Protein AF-A0A2D4KD17-F1 (afdb_monomer_lite)

Sequence (244 aa):
DKIKEKIAAIKETSQKCKQQQDALEKKEEQIEDIKLALRMKQEAEMDRQKRIQNTRKMIEDWTSELANTENAENIQPLMNSLNANLRQLEEEKANIDGELNDLRKERENLLKERKDTEDRITQFENLMNIKEEKLKGRFQDTYNALMWLRKNRHRFKKSVCDPLLLSINMKDNKHAKYVENHISANDMKAFVFEMKEDMELFLKEMRDNCKLRVNAVCAPSESFAEKRPPKPIEELYRYGFCSY

Secondary structure (DSSP, 8-state):
-HHHHHHHHHHHHHHHHHHHHHHHHHHHHHHHHHHHHHHHHHHHHHHHHHHHHHHHHHHHHHHHHHHHHGGGGGHHHHHHHHHHHHHHHHHHHHHHHHHHHHHHHHHHHHHHHHHHHHHHHHHHHHHHHHHHHHHHHH-HHHHHHHHHHHHHGGGSSS-EEPPHHHH---SSGGGHHHHHHHS-HHHHT-EEES-HHHHHHHHIIIIIIS-----EEEPPSS-STT---SS-GGGTGGGT----

Organism: NCBI:txid1970185

pLDDT: mean 89.71, std 8.63, range [55.28, 97.94]

Foldseek 3Di:
DVVVVVVVVVVVVVVVVVVVVVVVVVVVVVVVVVVVVVVVVVVVVVVVVVVVVVVVVVVVVVVVVVVVCVVVVPVVVVVVVVVVVVVVVVVVVVVVVVVVVVVVVVVVVVVVVVVVVVVVVVVLVVVLVVLLVVCCVPFVLLSVLQVVCVVCVVVAPDDKARAQSNVDDDPDPVCVVVVPVVDDPQNNSEIEAQDPVRQVVSCCCSCVVVVGDHHYDYDDPDDPPPVDDPDDCVVCVVVVDDDD

Structure (mmCIF, N/CA/C/O backbone):
data_AF-A0A2D4KD17-F1
#
_entry.id   AF-A0A2D4KD17-F1
#
loop_
_atom_site.group_PDB
_atom_site.id
_atom_site.type_symbol
_atom_site.label_atom_id
_atom_site.label_alt_id
_atom_site.label_comp_id
_atom_site.label_asym_id
_atom_site.label_entity_id
_atom_site.label_seq_id
_atom_site.pdbx_PDB_ins_code
_atom_site.Cartn_x
_atom_site.Cartn_y
_atom_site.Cartn_z
_atom_site.occupancy
_atom_site.B_iso_or_equiv
_atom_site.auth_seq_id
_atom_site.auth_comp_id
_atom_site.auth_asym_id
_atom_site.auth_atom_id
_atom_site.pdbx_PDB_model_num
ATOM 1 N N . ASP A 1 1 ? -93.171 -25.439 135.515 1.00 58.25 1 ASP A N 1
ATOM 2 C CA . ASP A 1 1 ? -93.101 -24.712 134.225 1.00 58.25 1 ASP A CA 1
ATOM 3 C C . ASP A 1 1 ? -91.916 -23.754 134.039 1.00 58.25 1 ASP A C 1
ATOM 5 O O . ASP A 1 1 ? -91.311 -23.804 132.977 1.00 58.25 1 ASP A O 1
ATOM 9 N N . LYS A 1 2 ? -91.449 -23.004 135.053 1.00 59.44 2 LYS A N 1
ATOM 10 C CA . LYS A 1 2 ? -90.305 -22.056 134.928 1.00 59.44 2 LYS A CA 1
ATOM 11 C C . LYS A 1 2 ? -88.951 -22.629 134.448 1.00 59.44 2 LYS A C 1
ATOM 13 O O . LYS A 1 2 ? -88.141 -21.898 133.886 1.00 59.44 2 LYS A O 1
ATOM 18 N N . ILE A 1 3 ? -88.667 -23.915 134.679 1.00 64.06 3 ILE A N 1
ATOM 19 C CA . ILE A 1 3 ? -87.400 -24.550 134.251 1.00 64.06 3 ILE A CA 1
ATOM 20 C C . ILE A 1 3 ? -87.395 -24.827 132.739 1.00 64.06 3 ILE A C 1
ATOM 22 O O . ILE A 1 3 ? -86.369 -24.642 132.091 1.00 64.06 3 ILE A O 1
ATOM 26 N N . LYS A 1 4 ? -88.542 -25.199 132.151 1.00 64.56 4 LYS A N 1
ATOM 27 C CA . LYS A 1 4 ? -88.654 -25.448 130.704 1.00 64.56 4 LYS A CA 1
ATOM 28 C C . LYS A 1 4 ? -88.488 -24.158 129.890 1.00 64.56 4 LYS A C 1
ATOM 30 O O . LYS A 1 4 ? -87.809 -24.184 128.870 1.00 64.56 4 LYS A O 1
ATOM 35 N N . GLU A 1 5 ? -89.017 -23.035 130.379 1.00 69.19 5 GLU A N 1
ATOM 36 C CA . GLU A 1 5 ? -88.828 -21.703 129.777 1.00 69.19 5 GLU A CA 1
ATOM 37 C C . GLU A 1 5 ? -87.362 -21.256 129.766 1.00 69.19 5 GLU A C 1
ATOM 39 O O . GLU A 1 5 ? -86.863 -20.808 128.737 1.00 69.19 5 GLU A O 1
ATOM 44 N N . LYS A 1 6 ? -86.633 -21.426 130.879 1.00 68.94 6 LYS A N 1
ATOM 45 C CA . LYS A 1 6 ? -85.205 -21.072 130.933 1.00 68.94 6 LYS A CA 1
ATOM 46 C C . LYS A 1 6 ? -84.353 -21.936 130.000 1.00 68.94 6 LYS A C 1
ATOM 48 O O . LYS A 1 6 ? -83.438 -21.416 129.370 1.00 68.94 6 LYS A O 1
ATOM 53 N N . ILE A 1 7 ? -84.664 -23.228 129.872 1.00 72.25 7 ILE A N 1
ATOM 54 C CA . ILE A 1 7 ? -83.982 -24.126 128.925 1.00 72.25 7 ILE A CA 1
ATOM 55 C C . ILE A 1 7 ? -84.285 -23.723 127.473 1.00 72.25 7 ILE A C 1
ATOM 57 O O . ILE A 1 7 ? -83.377 -23.720 126.644 1.00 72.25 7 ILE A O 1
ATOM 61 N N . ALA A 1 8 ? -85.527 -23.334 127.165 1.00 72.56 8 ALA A N 1
ATOM 62 C CA . ALA A 1 8 ? -85.899 -22.831 125.843 1.00 72.56 8 ALA A CA 1
ATOM 63 C C . ALA A 1 8 ? -85.175 -21.515 125.500 1.00 72.56 8 ALA A C 1
ATOM 65 O O . ALA A 1 8 ? -84.615 -21.404 124.413 1.00 72.56 8 ALA A O 1
ATOM 66 N N . ALA A 1 9 ? -85.088 -20.573 126.446 1.00 75.06 9 ALA A N 1
ATOM 67 C CA . ALA A 1 9 ? -84.374 -19.308 126.268 1.00 75.06 9 ALA A CA 1
ATOM 68 C C . ALA A 1 9 ? -82.859 -19.501 126.069 1.00 75.06 9 ALA A C 1
ATOM 70 O O . ALA A 1 9 ? -82.272 -18.855 125.207 1.00 75.06 9 ALA A O 1
ATOM 71 N N . ILE A 1 10 ? -82.225 -20.419 126.813 1.00 76.50 10 ILE A N 1
ATOM 72 C CA . ILE A 1 10 ? -80.802 -20.773 126.633 1.00 76.50 10 ILE A CA 1
ATOM 73 C C . ILE A 1 10 ? -80.566 -21.428 125.265 1.00 76.50 10 ILE A C 1
ATOM 75 O O . ILE A 1 10 ? -79.558 -21.168 124.609 1.00 76.50 10 ILE A O 1
ATOM 79 N N . LYS A 1 11 ? -81.495 -22.273 124.810 1.00 80.12 11 LYS A N 1
ATOM 80 C CA . LYS A 1 11 ? -81.404 -22.909 123.493 1.00 80.12 11 LYS A CA 1
ATOM 81 C C . LYS A 1 11 ? -81.560 -21.885 122.364 1.00 80.12 11 LYS A C 1
ATOM 83 O O . LYS A 1 11 ? -80.816 -21.946 121.392 1.00 80.12 11 LYS A O 1
ATOM 88 N N . GLU A 1 12 ? -82.469 -20.924 122.515 1.00 81.00 12 GLU A N 1
ATOM 89 C CA . GLU A 1 12 ? -82.674 -19.838 121.552 1.00 81.00 12 GLU A CA 1
ATOM 90 C C . GLU A 1 12 ? -81.470 -18.884 121.491 1.00 81.00 12 GLU A C 1
ATOM 92 O O . GLU A 1 12 ? -81.018 -18.532 120.400 1.00 81.00 12 GLU A O 1
ATOM 97 N N . THR A 1 13 ? -80.895 -18.496 122.635 1.00 75.88 13 THR A N 1
ATOM 98 C CA . THR A 1 13 ? -79.685 -17.656 122.664 1.00 75.88 13 THR A CA 1
ATOM 99 C C . THR A 1 13 ? -78.461 -18.393 122.132 1.00 75.88 13 THR A C 1
ATOM 101 O O . THR A 1 13 ? -77.695 -17.806 121.374 1.00 75.88 13 THR A O 1
ATOM 104 N N . SER A 1 14 ? -78.302 -19.685 122.435 1.00 81.50 14 SER A N 1
ATOM 105 C CA . SER A 1 14 ? -77.257 -20.532 121.845 1.00 81.50 14 SER A CA 1
ATOM 106 C C . SER A 1 14 ? -77.406 -20.646 120.324 1.00 81.50 14 SER A C 1
ATOM 108 O O . SER A 1 14 ? -76.417 -20.531 119.601 1.00 81.50 14 SER A O 1
ATOM 110 N N . GLN A 1 15 ? -78.636 -20.790 119.820 1.00 84.75 15 GLN A N 1
ATOM 111 C CA . GLN A 1 15 ? -78.908 -20.844 118.386 1.00 84.75 15 GLN A CA 1
ATOM 112 C C . GLN A 1 15 ? -78.629 -19.503 117.689 1.00 84.75 15 GLN A C 1
ATOM 114 O O . GLN A 1 15 ? -78.024 -19.505 116.620 1.00 84.75 15 GLN A O 1
ATOM 119 N N . LYS A 1 16 ? -78.986 -18.364 118.301 1.00 84.38 16 LYS A N 1
ATOM 120 C CA . LYS A 1 16 ? -78.626 -17.025 117.793 1.00 84.38 16 LYS A CA 1
ATOM 121 C C . LYS A 1 16 ? -77.116 -16.788 117.805 1.00 84.38 16 LYS A C 1
ATOM 123 O O . LYS A 1 16 ? -76.588 -16.251 116.840 1.00 84.38 16 LYS A O 1
ATOM 128 N N . CYS A 1 17 ? -76.423 -17.221 118.858 1.00 83.50 17 CYS A N 1
ATOM 129 C CA . CYS A 1 17 ? -74.967 -17.109 118.960 1.00 83.50 17 CYS A CA 1
ATOM 130 C C . CYS A 1 17 ? -74.276 -17.932 117.861 1.00 83.50 17 CYS A C 1
ATOM 132 O O . CYS A 1 17 ? -73.395 -17.427 117.175 1.00 83.50 17 CYS A O 1
ATOM 134 N N . LYS A 1 18 ? -74.759 -19.157 117.605 1.00 85.44 18 LYS A N 1
ATOM 135 C CA . LYS A 1 18 ? -74.267 -19.997 116.507 1.00 85.44 18 LYS A CA 1
ATOM 136 C C . LYS A 1 18 ? -74.525 -19.375 115.132 1.00 85.44 18 LYS A C 1
ATOM 138 O O . LYS A 1 18 ? -73.614 -19.303 114.325 1.00 85.44 18 LYS A O 1
ATOM 143 N N . GLN A 1 19 ? -75.721 -18.831 114.895 1.00 86.88 19 GLN A N 1
ATOM 144 C CA . GLN A 1 19 ? -76.027 -18.107 113.653 1.00 86.88 19 GLN A CA 1
ATOM 145 C C . GLN A 1 19 ? -75.141 -16.869 113.449 1.00 86.88 19 GLN A C 1
ATOM 147 O O . GLN A 1 19 ? -74.750 -16.576 112.323 1.00 86.88 19 GLN A O 1
ATOM 152 N N . GLN A 1 20 ? -74.832 -16.132 114.520 1.00 85.88 20 GLN A N 1
ATOM 153 C CA . GLN A 1 20 ? -73.919 -14.989 114.462 1.00 85.88 20 GLN A CA 1
ATOM 154 C C . GLN A 1 20 ? -72.472 -15.422 114.212 1.00 85.88 20 GLN A C 1
ATOM 156 O O . GLN A 1 20 ? -71.774 -14.741 113.469 1.00 85.88 20 GLN A O 1
ATOM 161 N N . GLN A 1 21 ? -72.045 -16.552 114.778 1.00 86.38 21 GLN A N 1
ATOM 162 C CA . GLN A 1 21 ? -70.723 -17.124 114.538 1.00 86.38 21 GLN A CA 1
ATOM 163 C C . GLN A 1 21 ? -70.573 -17.621 113.094 1.00 86.38 21 GLN A C 1
ATOM 165 O O . GLN A 1 21 ? -69.636 -17.210 112.419 1.00 86.38 21 GLN A O 1
ATOM 170 N N . ASP A 1 22 ? -71.549 -18.369 112.572 1.00 88.88 22 ASP A N 1
ATOM 171 C CA . ASP A 1 22 ? -71.570 -18.806 111.169 1.00 88.88 22 ASP A CA 1
ATOM 172 C C . ASP A 1 22 ? -71.586 -17.593 110.206 1.00 88.88 22 ASP A C 1
ATOM 174 O O . ASP A 1 22 ? -70.966 -17.599 109.140 1.00 88.88 22 ASP A O 1
ATOM 178 N N . ALA A 1 23 ? -72.287 -16.511 110.573 1.00 89.31 23 ALA A N 1
ATOM 179 C CA . ALA A 1 23 ? -72.298 -15.269 109.800 1.00 89.31 23 ALA A CA 1
ATOM 180 C C . ALA A 1 23 ? -70.956 -14.518 109.857 1.00 89.31 23 ALA A C 1
ATOM 182 O O . ALA A 1 23 ? -70.585 -13.887 108.865 1.00 89.31 23 ALA A O 1
ATOM 183 N N . LEU A 1 24 ? -70.246 -14.574 110.988 1.00 89.44 24 LEU A N 1
ATOM 184 C CA . LEU A 1 24 ? -68.915 -13.993 111.154 1.00 89.44 24 LEU A CA 1
ATOM 185 C C . LEU A 1 24 ? -67.884 -14.761 110.322 1.00 89.44 24 LEU A C 1
ATOM 187 O O . LEU A 1 24 ? -67.172 -14.137 109.544 1.00 89.44 24 LEU A O 1
ATOM 191 N N . GLU A 1 25 ? -67.883 -16.094 110.395 1.00 90.12 25 GLU A N 1
ATOM 192 C CA . GLU A 1 25 ? -67.000 -16.960 109.600 1.00 90.12 25 GLU A CA 1
ATOM 193 C C . GLU A 1 25 ? -67.203 -16.719 108.098 1.00 90.12 25 GLU A C 1
ATOM 195 O O . GLU A 1 25 ? -66.248 -16.509 107.353 1.00 90.12 25 GLU A O 1
ATOM 200 N N . LYS A 1 26 ? -68.460 -16.601 107.650 1.00 91.94 26 LYS A N 1
ATOM 201 C CA . LYS A 1 26 ? -68.770 -16.245 106.258 1.00 91.94 26 LYS A CA 1
ATOM 202 C C . LYS A 1 26 ? -68.272 -14.848 105.870 1.00 91.94 26 LYS A C 1
ATOM 204 O O . LYS A 1 26 ? -67.935 -14.607 104.712 1.00 91.94 26 LYS A O 1
ATOM 209 N N . LYS A 1 27 ? -68.270 -13.890 106.802 1.00 91.88 27 LYS A N 1
ATOM 210 C CA . LYS A 1 27 ? -67.729 -12.543 106.563 1.00 91.88 27 LYS A CA 1
ATOM 211 C C . LYS A 1 27 ? -66.204 -12.546 106.527 1.00 91.88 27 LYS A C 1
ATOM 213 O O . LYS A 1 27 ? -65.644 -11.817 105.716 1.00 91.88 27 LYS A O 1
ATOM 218 N N . GLU A 1 28 ? -65.552 -13.362 107.346 1.00 91.31 28 GLU A N 1
ATOM 219 C CA . GLU A 1 28 ? -64.101 -13.565 107.319 1.00 91.31 28 GLU A CA 1
ATOM 220 C C . GLU A 1 28 ? -63.653 -14.218 106.007 1.00 91.31 28 GLU A C 1
ATOM 222 O O . GLU A 1 28 ? -62.733 -13.709 105.370 1.00 91.31 28 GLU A O 1
ATOM 227 N N . GLU A 1 29 ? -64.368 -15.242 105.532 1.00 92.75 29 GLU A N 1
ATOM 228 C CA . GLU A 1 29 ? -64.135 -15.859 104.218 1.00 92.75 29 GLU A CA 1
ATOM 229 C C . GLU A 1 29 ? -64.283 -14.829 103.082 1.00 92.75 29 GLU A C 1
ATOM 231 O O . GLU A 1 29 ? -63.385 -14.671 102.257 1.00 92.75 29 GLU A O 1
ATOM 236 N N . GLN A 1 30 ? -65.350 -14.015 103.108 1.00 93.69 30 GLN A N 1
ATOM 237 C CA . GLN A 1 30 ? -65.536 -12.913 102.151 1.00 93.69 30 GLN A CA 1
ATOM 238 C C . GLN A 1 30 ? -64.401 -11.879 102.199 1.00 93.69 30 GLN A C 1
ATOM 240 O O . GLN A 1 30 ? -64.022 -11.329 101.165 1.00 93.69 30 GLN A O 1
ATOM 245 N N . ILE A 1 31 ? -63.872 -11.571 103.385 1.00 93.50 31 ILE A N 1
ATOM 246 C CA . ILE A 1 31 ? -62.759 -10.628 103.542 1.00 93.50 31 ILE A CA 1
ATOM 247 C C . ILE A 1 31 ? -61.478 -11.208 102.941 1.00 93.50 31 ILE A C 1
ATOM 249 O O . ILE A 1 31 ? -60.752 -10.478 102.263 1.00 93.50 31 ILE A O 1
ATOM 253 N N . GLU A 1 32 ? -61.196 -12.491 103.158 1.00 93.62 32 GLU A N 1
ATOM 254 C CA . GLU A 1 32 ? -60.024 -13.147 102.576 1.00 93.62 32 GLU A CA 1
ATOM 255 C C . GLU A 1 32 ? -60.117 -13.245 101.047 1.00 93.62 32 GLU A C 1
ATOM 257 O O . GLU A 1 32 ? -59.148 -12.905 100.359 1.00 93.62 32 GLU A O 1
ATOM 262 N N . ASP A 1 33 ? -61.296 -13.552 100.501 1.00 94.19 33 ASP A N 1
ATOM 263 C CA . ASP A 1 33 ? -61.549 -13.521 99.056 1.00 94.19 33 ASP A CA 1
ATOM 264 C C . ASP A 1 33 ? -61.321 -12.122 98.464 1.00 94.19 33 ASP A C 1
ATOM 266 O O . ASP A 1 33 ? -60.658 -11.965 97.433 1.00 94.19 33 ASP A O 1
ATOM 270 N N . ILE A 1 34 ? -61.813 -11.073 99.135 1.00 94.44 34 ILE A N 1
ATOM 271 C CA . ILE A 1 34 ? -61.615 -9.681 98.705 1.00 94.44 34 ILE A CA 1
ATOM 272 C C . ILE A 1 34 ? -60.133 -9.293 98.769 1.00 94.44 34 ILE A C 1
ATOM 274 O O . ILE A 1 34 ? -59.630 -8.647 97.846 1.00 94.44 34 ILE A O 1
ATOM 278 N N . LYS A 1 35 ? -59.403 -9.690 99.819 1.00 93.94 35 LYS A N 1
ATOM 279 C CA . LYS A 1 35 ? -57.954 -9.441 99.931 1.00 93.94 35 LYS A CA 1
ATOM 280 C C . LYS A 1 35 ? -57.172 -10.155 98.831 1.00 93.94 35 LYS A C 1
ATOM 282 O O . LYS A 1 35 ? -56.207 -9.593 98.306 1.00 93.94 35 LYS A O 1
ATOM 287 N N . LEU A 1 36 ? -57.556 -11.383 98.483 1.00 95.00 36 LEU A N 1
ATOM 288 C CA . LEU A 1 36 ? -56.946 -12.123 97.383 1.00 95.00 36 LEU A CA 1
ATOM 289 C C . LEU A 1 36 ? -57.224 -11.434 96.040 1.00 95.00 36 LEU A C 1
ATOM 291 O O . LEU A 1 36 ? -56.287 -11.159 95.291 1.00 95.00 36 LEU A O 1
ATOM 295 N N . ALA A 1 37 ? -58.479 -11.061 95.777 1.00 94.75 37 ALA A N 1
ATOM 296 C CA . ALA A 1 37 ? -58.867 -10.343 94.565 1.00 94.75 37 ALA A CA 1
ATOM 297 C C . ALA A 1 37 ? -58.152 -8.985 94.434 1.00 94.75 37 ALA A C 1
ATOM 299 O O . ALA A 1 37 ? -57.712 -8.619 93.341 1.00 94.75 37 ALA A O 1
ATOM 300 N N . LEU A 1 38 ? -57.983 -8.254 95.542 1.00 94.69 38 LEU A N 1
ATOM 301 C CA . LEU A 1 38 ? -57.242 -6.993 95.572 1.00 94.69 38 LEU A CA 1
ATOM 302 C C . LEU A 1 38 ? -55.768 -7.200 95.203 1.00 94.69 38 LEU A C 1
ATOM 304 O O . LEU A 1 38 ? -55.255 -6.464 94.361 1.00 94.69 38 LEU A O 1
ATOM 308 N N . ARG A 1 39 ? -55.108 -8.220 95.772 1.00 95.31 39 ARG A N 1
ATOM 309 C CA . ARG A 1 39 ? -53.719 -8.566 95.422 1.00 95.31 39 ARG A CA 1
ATOM 310 C C . ARG A 1 39 ? -53.575 -8.890 93.937 1.00 95.31 39 ARG A C 1
ATOM 312 O O . ARG A 1 39 ? -52.710 -8.321 93.278 1.00 95.31 39 ARG A O 1
ATOM 319 N N . MET A 1 40 ? -54.469 -9.713 93.388 1.00 95.00 40 MET A N 1
ATOM 320 C CA . MET A 1 40 ? -54.458 -10.046 91.958 1.00 95.00 40 MET A CA 1
ATOM 321 C C . MET A 1 40 ? -54.643 -8.807 91.068 1.00 95.00 40 MET A C 1
ATOM 323 O O . MET A 1 40 ? -53.993 -8.679 90.032 1.00 95.00 40 MET A O 1
ATOM 327 N N . LYS A 1 41 ? -55.513 -7.864 91.460 1.00 94.75 41 LYS A N 1
ATOM 328 C CA . LYS A 1 41 ? -55.705 -6.604 90.722 1.00 94.75 41 LYS A CA 1
ATOM 329 C C . LYS A 1 41 ? -54.486 -5.684 90.799 1.00 94.75 41 LYS A C 1
ATOM 331 O O . LYS A 1 41 ? -54.162 -5.053 89.797 1.00 94.75 41 LYS A O 1
ATOM 336 N N . GLN A 1 42 ? -53.810 -5.620 91.945 1.00 94.56 42 GLN A N 1
ATOM 337 C CA . GLN A 1 42 ? -52.574 -4.846 92.103 1.00 94.56 42 GLN A CA 1
ATOM 338 C C . GLN A 1 42 ? -51.443 -5.405 91.236 1.00 94.56 42 GLN A C 1
ATOM 340 O O . GLN A 1 42 ? -50.757 -4.640 90.562 1.00 94.56 42 GLN A O 1
ATOM 345 N N . GLU A 1 43 ? -51.282 -6.728 91.194 1.00 94.38 43 GLU A N 1
ATOM 346 C CA . GLU A 1 43 ? -50.283 -7.384 90.346 1.00 94.38 43 GLU A CA 1
ATOM 347 C C . GLU A 1 43 ? -50.566 -7.159 88.852 1.00 94.38 43 GLU A C 1
ATOM 349 O O . GLU A 1 43 ? -49.679 -6.740 88.108 1.00 94.38 43 GLU A O 1
ATOM 354 N N . ALA A 1 44 ? -51.829 -7.294 88.432 1.00 94.62 44 ALA A N 1
ATOM 355 C CA . ALA A 1 44 ? -52.243 -6.989 87.064 1.00 94.62 44 ALA A CA 1
ATOM 356 C C . ALA A 1 44 ? -51.989 -5.518 86.672 1.00 94.62 44 ALA A C 1
ATOM 358 O O . ALA A 1 44 ? -51.606 -5.240 85.533 1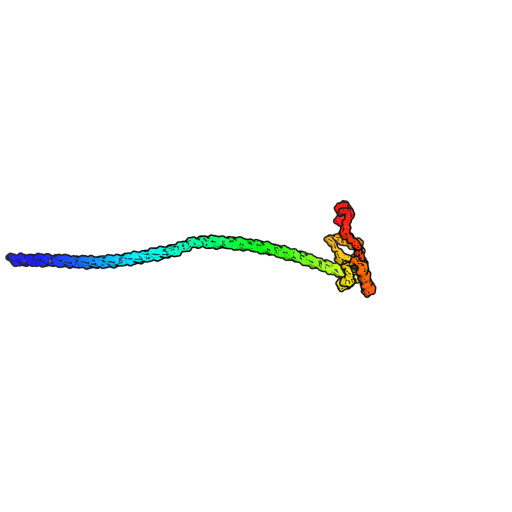.00 94.62 44 ALA A O 1
ATOM 359 N N . GLU A 1 45 ? -52.183 -4.569 87.594 1.00 94.88 45 GLU A N 1
ATOM 360 C CA . GLU A 1 45 ? -51.896 -3.152 87.346 1.00 94.88 45 GLU A CA 1
ATOM 361 C C . GLU A 1 45 ? -50.390 -2.881 87.241 1.00 94.88 45 GLU A C 1
ATOM 363 O O . GLU A 1 45 ? -49.972 -2.138 86.351 1.00 94.88 45 GLU A O 1
ATOM 368 N N . MET A 1 46 ? -49.557 -3.523 88.069 1.00 95.06 46 MET A N 1
ATOM 369 C CA . MET A 1 46 ? -48.097 -3.433 87.937 1.00 95.06 46 MET A CA 1
ATOM 370 C C . MET A 1 46 ? -47.618 -3.950 86.576 1.00 95.06 46 MET A C 1
ATOM 372 O O . MET A 1 46 ? -46.803 -3.301 85.915 1.00 95.06 46 MET A O 1
ATOM 376 N N . ASP A 1 47 ? -48.148 -5.081 86.113 1.00 95.62 47 ASP A N 1
ATOM 377 C CA . ASP A 1 47 ? -47.806 -5.623 84.796 1.00 95.62 47 ASP A CA 1
ATOM 378 C C . ASP A 1 47 ? -48.286 -4.721 83.656 1.00 95.62 47 ASP A C 1
ATOM 380 O O . ASP A 1 47 ? -47.569 -4.520 82.669 1.00 95.62 47 ASP A O 1
ATOM 384 N N . ARG A 1 48 ? -49.466 -4.105 83.796 1.00 95.69 48 ARG A N 1
ATOM 385 C CA . ARG A 1 48 ? -49.960 -3.104 82.843 1.00 95.69 48 ARG A CA 1
ATOM 386 C C . ARG A 1 48 ? -49.030 -1.889 82.777 1.00 95.69 48 ARG A C 1
ATOM 388 O O . ARG A 1 48 ? -48.721 -1.427 81.679 1.00 95.69 48 ARG A O 1
ATOM 395 N N . GLN A 1 49 ? -48.549 -1.398 83.919 1.00 95.19 49 GLN A N 1
ATOM 396 C CA . GLN A 1 49 ? -47.605 -0.278 83.979 1.00 95.19 49 GLN A CA 1
ATOM 397 C C . GLN A 1 49 ? -46.264 -0.616 83.318 1.00 95.19 49 GLN A C 1
ATOM 399 O O . GLN A 1 49 ? -45.769 0.189 82.528 1.00 95.19 49 GLN A O 1
ATOM 404 N N . LYS A 1 50 ? -45.722 -1.822 83.543 1.00 95.50 50 LYS A N 1
ATOM 405 C CA . LYS A 1 50 ? -44.510 -2.296 82.847 1.00 95.50 50 LYS A CA 1
ATOM 406 C C . LYS A 1 50 ? -44.702 -2.336 81.331 1.00 95.50 50 LYS A C 1
ATOM 408 O O . LYS A 1 50 ? -43.838 -1.872 80.592 1.00 95.50 50 LYS A O 1
ATOM 413 N N . ARG A 1 51 ? -45.849 -2.836 80.852 1.00 95.56 51 ARG A N 1
ATOM 414 C CA . ARG A 1 51 ? -46.170 -2.840 79.412 1.00 95.56 51 ARG A CA 1
ATOM 415 C C . ARG A 1 51 ? -46.197 -1.426 78.842 1.00 95.56 51 ARG A C 1
ATOM 417 O O . ARG A 1 51 ? -45.572 -1.191 77.818 1.00 95.56 51 ARG A O 1
ATOM 424 N N . ILE A 1 52 ? -46.848 -0.482 79.525 1.00 95.38 52 ILE A N 1
ATOM 425 C CA . ILE A 1 52 ? -46.893 0.922 79.090 1.00 95.38 52 ILE A CA 1
ATOM 426 C C . ILE A 1 52 ? -45.489 1.528 79.018 1.00 95.38 52 ILE A C 1
ATOM 428 O O . ILE A 1 52 ? -45.177 2.207 78.043 1.00 95.38 52 ILE A O 1
ATOM 432 N N . GLN A 1 53 ? -44.641 1.293 80.022 1.00 96.31 53 GLN A N 1
ATOM 433 C CA . GLN A 1 53 ? -43.262 1.790 80.021 1.00 96.31 53 GLN A CA 1
ATOM 434 C C . GLN A 1 53 ? -42.456 1.213 78.853 1.00 96.31 53 GLN A C 1
ATOM 436 O O . GLN A 1 53 ? -41.811 1.970 78.132 1.00 96.31 53 GLN A O 1
ATOM 441 N N . ASN A 1 54 ? -42.560 -0.095 78.609 1.00 95.94 54 ASN A N 1
ATOM 442 C CA . ASN A 1 54 ? -41.892 -0.741 77.479 1.00 95.94 54 ASN A CA 1
ATOM 443 C C . ASN A 1 54 ? -42.386 -0.190 76.137 1.00 95.94 54 ASN A C 1
ATOM 445 O O . ASN A 1 54 ? -41.576 0.130 75.275 1.00 95.94 54 ASN A O 1
ATOM 449 N N . THR A 1 55 ? -43.701 -0.020 75.966 1.00 94.06 55 THR A N 1
ATOM 450 C CA . THR A 1 55 ? -44.269 0.556 74.740 1.00 94.06 55 THR A CA 1
ATOM 451 C C . THR A 1 55 ? -43.831 2.004 74.537 1.00 94.06 55 THR A C 1
ATOM 453 O O . THR A 1 55 ? -43.527 2.382 73.413 1.00 94.06 55 THR A O 1
ATOM 456 N N . ARG A 1 56 ? -43.748 2.816 75.599 1.00 95.50 56 ARG A N 1
ATOM 457 C CA . ARG A 1 56 ? -43.229 4.191 75.505 1.00 95.50 56 ARG A CA 1
ATOM 458 C C . ARG A 1 56 ? -41.772 4.219 75.063 1.00 95.50 56 ARG A C 1
ATOM 460 O O . ARG A 1 56 ? -41.445 5.003 74.185 1.00 95.50 56 ARG A O 1
ATOM 467 N N . LYS A 1 57 ? -40.941 3.336 75.623 1.00 95.25 57 LYS A N 1
ATOM 468 C CA . LYS A 1 57 ? -39.541 3.203 75.219 1.00 95.25 57 LYS A CA 1
ATOM 469 C C . LYS A 1 57 ? -39.416 2.783 73.754 1.00 95.25 57 LYS A C 1
ATOM 471 O O . LYS A 1 57 ? -38.652 3.389 73.023 1.00 95.25 57 LYS A O 1
ATOM 476 N N . MET A 1 58 ? -40.226 1.821 73.304 1.00 94.44 58 MET A N 1
ATOM 477 C CA . MET A 1 58 ? -40.273 1.466 71.883 1.00 94.44 58 MET A CA 1
ATOM 478 C C . MET A 1 58 ? -40.676 2.666 71.024 1.00 94.44 58 MET A C 1
ATOM 480 O O . MET A 1 58 ? -40.019 2.938 70.038 1.00 94.44 58 MET A O 1
ATOM 484 N N . ILE A 1 59 ? -41.713 3.421 71.388 1.00 93.56 59 ILE A N 1
ATOM 485 C CA . ILE A 1 59 ? -42.090 4.611 70.610 1.00 93.56 59 ILE A CA 1
ATOM 486 C C . ILE A 1 59 ? -40.912 5.587 70.510 1.00 93.56 59 ILE A C 1
ATOM 488 O O . ILE A 1 59 ? -40.636 6.060 69.415 1.00 93.56 59 ILE A O 1
ATOM 492 N N . GLU A 1 60 ? -40.207 5.835 71.615 1.00 93.88 60 GLU A N 1
ATOM 493 C CA . GLU A 1 60 ? -39.035 6.714 71.659 1.00 93.88 60 GLU A CA 1
ATOM 494 C C . GLU A 1 60 ? -37.890 6.215 70.760 1.00 93.88 60 GLU A C 1
ATOM 496 O O . GLU A 1 60 ? -37.409 6.972 69.911 1.00 93.88 60 GLU A O 1
ATOM 501 N N . ASP A 1 61 ? -37.527 4.932 70.871 1.00 90.69 61 ASP A N 1
ATOM 502 C CA . ASP A 1 61 ? -36.507 4.282 70.039 1.00 90.69 61 ASP A CA 1
ATOM 503 C C . ASP A 1 61 ? -36.864 4.411 68.545 1.00 90.69 61 ASP A C 1
ATOM 505 O O . ASP A 1 61 ? -36.050 4.865 67.742 1.00 90.69 61 ASP A O 1
ATOM 509 N N . TRP A 1 62 ? -38.117 4.125 68.176 1.00 88.62 62 TRP A N 1
ATOM 510 C CA . TRP A 1 62 ? -38.593 4.209 66.792 1.00 88.62 62 TRP A CA 1
ATOM 511 C C . TRP A 1 62 ? -38.664 5.656 66.279 1.00 88.62 62 TRP A C 1
ATOM 513 O O . TRP A 1 62 ? -38.352 5.909 65.116 1.00 88.62 62 TRP A O 1
ATOM 523 N N . THR A 1 63 ? -39.034 6.633 67.117 1.00 86.25 63 THR A N 1
ATOM 524 C CA . THR A 1 63 ? -38.970 8.055 66.730 1.00 86.25 63 THR A CA 1
ATOM 525 C C . THR A 1 63 ? -37.536 8.537 66.525 1.00 86.25 63 THR A C 1
ATOM 527 O O . THR A 1 63 ? -37.291 9.324 65.614 1.00 86.25 63 THR A O 1
ATOM 530 N N . SER A 1 64 ? -36.585 8.046 67.324 1.00 84.06 64 SER A N 1
ATOM 531 C CA . SER A 1 64 ? -35.158 8.342 67.156 1.00 84.06 64 SER A CA 1
ATOM 532 C C . SER A 1 64 ? -34.601 7.722 65.871 1.00 84.06 64 SER A C 1
ATOM 534 O O . SER A 1 64 ? -33.889 8.384 65.117 1.00 84.06 64 SER A O 1
ATOM 536 N N . GLU A 1 65 ? -34.968 6.473 65.568 1.00 83.38 65 GLU A N 1
ATOM 537 C CA . GLU A 1 65 ? -34.621 5.828 64.298 1.00 83.38 65 GLU A CA 1
ATOM 538 C C . GLU A 1 65 ? -35.171 6.618 63.104 1.00 83.38 65 GLU A C 1
ATOM 540 O O . GLU A 1 65 ? -34.407 6.957 62.200 1.00 83.38 65 GLU A O 1
ATOM 545 N N . LEU A 1 66 ? -36.451 7.006 63.125 1.00 78.25 66 LEU A N 1
ATOM 546 C CA . LEU A 1 66 ? -37.068 7.806 62.059 1.00 78.25 66 LEU A CA 1
ATOM 547 C C . LEU A 1 66 ? -36.371 9.157 61.851 1.00 78.25 66 LEU A C 1
ATOM 549 O O . LEU A 1 66 ? -36.045 9.490 60.714 1.00 78.25 66 LEU A O 1
ATOM 553 N N . ALA A 1 67 ? -36.069 9.892 62.925 1.00 75.94 67 ALA A N 1
ATOM 554 C CA . ALA A 1 67 ? -35.345 11.164 62.841 1.00 75.94 67 ALA A CA 1
ATOM 555 C C . ALA A 1 67 ? -33.931 10.994 62.255 1.00 75.94 67 ALA A C 1
ATOM 557 O O . ALA A 1 67 ? -33.474 11.815 61.463 1.00 75.94 67 ALA A O 1
ATOM 558 N N . ASN A 1 68 ? -33.244 9.893 62.574 1.00 69.12 68 ASN A N 1
ATOM 559 C CA . ASN A 1 68 ? -31.950 9.572 61.965 1.00 69.12 68 ASN A CA 1
ATOM 560 C C . ASN A 1 68 ? -32.068 9.167 60.484 1.00 69.12 68 ASN A C 1
ATOM 562 O O . ASN A 1 68 ? -31.091 9.278 59.738 1.00 69.12 68 ASN A O 1
ATOM 566 N N . THR A 1 69 ? -33.249 8.721 60.046 1.00 63.84 69 THR A N 1
ATOM 567 C CA . THR A 1 69 ? -33.506 8.293 58.664 1.00 63.84 69 THR A CA 1
ATOM 568 C C . THR A 1 69 ? -33.786 9.474 57.717 1.00 63.84 69 THR A C 1
ATOM 570 O O . THR A 1 69 ? -33.608 9.326 56.509 1.00 63.84 69 THR A O 1
ATOM 573 N N . GLU A 1 70 ? -34.137 10.668 58.220 1.00 55.28 70 GLU A N 1
ATOM 574 C CA . GLU A 1 70 ? -34.357 11.883 57.400 1.00 55.28 70 GLU A CA 1
ATOM 575 C C . GLU A 1 70 ? -33.102 12.349 56.629 1.00 55.28 70 GLU A C 1
ATOM 577 O O . GLU A 1 70 ? -33.206 13.051 55.625 1.00 55.28 70 GLU A O 1
ATOM 582 N N . ASN A 1 71 ? -31.907 11.856 56.977 1.00 55.84 71 ASN A N 1
ATOM 583 C CA . ASN A 1 71 ? -30.689 12.048 56.174 1.00 55.84 71 ASN A CA 1
ATOM 584 C C . ASN A 1 71 ? -30.727 11.361 54.786 1.00 55.84 71 ASN A C 1
ATOM 586 O O . ASN A 1 71 ? -29.796 11.520 53.992 1.00 55.84 71 ASN A O 1
ATOM 590 N N . ALA A 1 72 ? -31.787 10.610 54.465 1.00 56.22 72 ALA A N 1
ATOM 591 C CA . ALA A 1 72 ? -31.996 9.982 53.160 1.00 56.22 72 ALA A CA 1
ATOM 592 C C . ALA A 1 72 ? -32.357 10.970 52.027 1.00 56.22 72 ALA A C 1
ATOM 594 O O . ALA A 1 72 ? -32.211 10.615 50.854 1.00 56.22 72 ALA A O 1
ATOM 595 N N . GLU A 1 73 ? -32.762 12.213 52.326 1.00 57.28 73 GLU A N 1
ATOM 596 C CA . GLU A 1 73 ? -33.110 13.211 51.292 1.00 57.28 73 GLU A CA 1
ATOM 597 C C . GLU A 1 73 ? -31.925 13.602 50.384 1.00 57.28 73 GLU A C 1
ATOM 599 O O . GLU A 1 73 ? -32.119 14.078 49.264 1.00 57.28 73 GLU A O 1
ATOM 604 N N . ASN A 1 74 ? -30.685 13.320 50.796 1.00 60.31 74 ASN A N 1
ATOM 605 C CA . ASN A 1 74 ? -29.481 13.679 50.040 1.00 60.31 74 ASN A CA 1
ATOM 606 C C . ASN A 1 74 ? -29.032 12.619 49.007 1.00 60.31 74 ASN A C 1
ATOM 608 O O . ASN A 1 74 ? -28.043 12.810 48.299 1.00 60.31 74 ASN A O 1
ATOM 612 N N . ILE A 1 75 ? -29.743 11.491 48.897 1.00 69.50 75 ILE A N 1
ATOM 613 C CA . ILE A 1 75 ? -29.359 10.382 48.004 1.00 69.50 75 ILE A CA 1
ATOM 614 C C . ILE A 1 75 ? -29.790 10.652 46.556 1.00 69.50 75 ILE A C 1
ATOM 616 O O . ILE A 1 75 ? -29.055 10.351 45.616 1.00 69.50 75 ILE A O 1
ATOM 620 N N . GLN A 1 76 ? -30.957 11.263 46.352 1.00 77.00 76 GLN A N 1
ATOM 621 C CA . GLN A 1 76 ? -31.490 11.537 45.017 1.00 77.00 76 GLN A CA 1
ATOM 622 C C . GLN A 1 76 ? -30.610 12.479 44.166 1.00 77.00 76 GLN A C 1
ATOM 624 O O . GLN A 1 76 ? -30.350 12.143 43.006 1.00 77.00 76 GLN A O 1
ATOM 629 N N . PRO A 1 77 ? -30.109 13.625 44.676 1.00 83.44 77 PRO A N 1
ATOM 630 C CA . PRO A 1 77 ? -29.200 14.476 43.905 1.00 83.44 77 PRO A CA 1
ATOM 631 C C . PRO A 1 77 ? -27.865 13.780 43.597 1.00 83.44 77 PRO A C 1
ATOM 633 O O . PRO A 1 77 ? -27.336 13.954 42.499 1.00 83.44 77 PRO A O 1
ATOM 636 N N . LEU A 1 78 ? -27.361 12.938 44.507 1.00 82.00 78 LEU A N 1
ATOM 637 C CA . LEU A 1 78 ? -26.162 12.127 44.282 1.00 82.00 78 LEU A CA 1
ATOM 638 C C . LEU A 1 78 ? -26.382 11.063 43.192 1.00 82.00 78 LEU A C 1
ATOM 640 O O . LEU A 1 78 ? -25.517 10.844 42.350 1.00 82.00 78 LEU A O 1
ATOM 644 N N . MET A 1 79 ? -27.554 10.426 43.163 1.00 81.44 79 MET A N 1
ATOM 645 C CA . MET A 1 79 ? -27.907 9.460 42.119 1.00 81.44 79 MET A CA 1
ATOM 646 C C . MET A 1 79 ? -28.048 10.137 40.751 1.00 81.44 79 MET A C 1
ATOM 648 O O . MET A 1 79 ? -27.594 9.606 39.739 1.00 81.44 79 MET A O 1
ATOM 652 N N . ASN A 1 80 ? -28.634 11.336 40.715 1.00 88.19 80 ASN A N 1
ATOM 653 C CA . ASN A 1 80 ? -28.761 12.118 39.489 1.00 88.19 80 ASN A CA 1
ATOM 654 C C . ASN A 1 80 ? -27.389 12.551 38.945 1.00 88.19 80 ASN A C 1
ATOM 656 O O . ASN A 1 80 ? -27.176 12.469 37.736 1.00 88.19 80 ASN A O 1
ATOM 660 N N . SER A 1 81 ? -26.453 12.962 39.810 1.00 90.94 81 SER A N 1
ATOM 661 C CA . SER A 1 81 ? -25.093 13.322 39.385 1.00 90.94 81 SER A CA 1
ATOM 662 C C . SER A 1 81 ? -24.295 12.107 38.905 1.00 90.94 81 SER A C 1
ATOM 664 O O . SER A 1 81 ? -23.651 12.179 37.861 1.00 90.94 81 SER A O 1
ATOM 666 N N . LEU A 1 82 ? -24.408 10.960 39.585 1.00 90.75 82 LEU A N 1
ATOM 667 C CA . LEU A 1 82 ? -23.823 9.691 39.136 1.00 90.75 82 LEU A CA 1
ATOM 668 C C . LEU A 1 82 ? -24.352 9.264 37.763 1.00 90.75 82 LEU A C 1
ATOM 670 O O . LEU A 1 82 ? -23.566 8.887 36.899 1.00 90.75 82 LEU A O 1
ATOM 674 N N . ASN A 1 83 ? -25.663 9.370 37.538 1.00 93.44 83 ASN A N 1
ATOM 675 C CA . ASN A 1 83 ? -26.272 9.048 36.248 1.00 93.44 83 ASN A CA 1
ATOM 676 C C . ASN A 1 83 ? -25.839 10.015 35.137 1.00 93.44 83 ASN A C 1
ATOM 678 O O . ASN A 1 83 ? -25.650 9.587 34.001 1.00 93.44 83 ASN A O 1
ATOM 682 N N . ALA A 1 84 ? -25.671 11.305 35.444 1.00 94.38 84 ALA A N 1
ATOM 683 C CA . ALA A 1 84 ? -25.141 12.276 34.488 1.00 94.38 84 ALA A CA 1
ATOM 684 C C . ALA A 1 84 ? -23.689 11.947 34.104 1.00 94.38 84 ALA A C 1
ATOM 686 O O . ALA A 1 84 ? -23.373 11.900 32.917 1.00 94.38 84 ALA A O 1
ATOM 687 N N . ASN A 1 85 ? -22.845 11.622 35.088 1.00 95.44 85 ASN A N 1
ATOM 688 C CA . ASN A 1 85 ? -21.463 11.198 34.854 1.00 95.44 85 ASN A CA 1
ATOM 689 C C . ASN A 1 85 ? -21.393 9.895 34.045 1.00 95.44 85 ASN A C 1
ATOM 691 O O . ASN A 1 85 ? -20.566 9.776 33.149 1.00 95.44 85 ASN A O 1
ATOM 695 N N . LEU A 1 86 ? -22.273 8.927 34.326 1.00 95.81 86 LEU A N 1
ATOM 696 C CA . LEU A 1 86 ? -22.368 7.690 33.545 1.00 95.81 86 LEU A CA 1
ATOM 697 C C . LEU A 1 86 ? -22.712 7.968 32.083 1.00 95.81 86 LEU A C 1
ATOM 699 O O . LEU A 1 86 ? -22.039 7.444 31.204 1.00 95.81 86 LEU A O 1
ATOM 703 N N . ARG A 1 87 ? -23.702 8.828 31.817 1.00 96.25 87 ARG A N 1
ATOM 704 C CA . ARG A 1 87 ? -24.060 9.212 30.442 1.00 96.25 87 ARG A CA 1
ATOM 705 C C . ARG A 1 87 ? -22.907 9.895 29.719 1.00 96.25 87 ARG A C 1
ATOM 707 O O . ARG A 1 87 ? -22.661 9.586 28.561 1.00 96.25 87 ARG A O 1
ATOM 714 N N . GLN A 1 88 ? -22.190 10.785 30.404 1.00 96.56 88 GLN A N 1
ATOM 715 C CA . GLN A 1 88 ? -21.019 11.439 29.829 1.00 96.56 88 GLN A CA 1
ATOM 716 C C . GLN A 1 88 ? -19.925 10.417 29.490 1.00 96.56 88 GLN A C 1
ATOM 718 O O . GLN A 1 88 ? -19.390 10.436 28.387 1.00 96.56 88 GLN A O 1
ATOM 723 N N . LEU A 1 89 ? -19.635 9.478 30.395 1.00 96.19 89 LEU A N 1
ATOM 724 C CA . LEU A 1 89 ? -18.661 8.412 30.145 1.00 96.19 89 LEU A CA 1
ATOM 725 C C . LEU A 1 89 ? -19.087 7.484 28.998 1.00 96.19 89 LEU A C 1
ATOM 727 O O . LEU A 1 89 ? -18.243 7.017 28.237 1.00 96.19 89 LEU A O 1
ATOM 731 N N . GLU A 1 90 ? -20.383 7.201 28.864 1.00 96.00 90 GLU A N 1
ATOM 732 C CA . GLU A 1 90 ? -20.925 6.421 27.748 1.00 96.00 90 GLU A CA 1
ATOM 733 C C . GLU A 1 90 ? -20.765 7.152 26.410 1.00 96.00 90 GLU A C 1
ATOM 735 O O . GLU A 1 90 ? -20.395 6.524 25.418 1.00 96.00 90 GLU A O 1
ATOM 740 N N . GLU A 1 91 ? -20.991 8.466 26.385 1.00 97.12 91 GLU A N 1
ATOM 741 C CA . GLU A 1 91 ? -20.782 9.308 25.204 1.00 97.12 91 GLU A CA 1
ATOM 742 C C . GLU A 1 91 ? -19.298 9.398 24.826 1.00 97.12 91 GLU A C 1
ATOM 744 O O . GLU A 1 91 ? -18.941 9.172 23.669 1.00 97.12 91 GLU A O 1
ATOM 749 N N . GLU A 1 92 ? -18.416 9.631 25.801 1.00 97.19 92 GLU A N 1
ATOM 750 C CA . GLU A 1 92 ? -16.963 9.637 25.597 1.00 97.19 92 GLU A CA 1
ATOM 751 C C . GLU A 1 92 ? -16.471 8.287 25.064 1.00 97.19 92 GLU A C 1
ATOM 753 O O . GLU A 1 92 ? -15.700 8.236 24.104 1.00 97.19 92 GLU A O 1
ATOM 758 N N . LYS A 1 93 ? -16.965 7.178 25.628 1.00 97.25 93 LYS A N 1
ATOM 759 C CA . LYS A 1 93 ? -16.655 5.833 25.138 1.00 97.25 93 LYS A CA 1
ATOM 760 C C . LYS A 1 93 ? -17.137 5.639 23.703 1.00 97.25 93 LYS A C 1
ATOM 762 O O . LYS A 1 93 ? -16.379 5.124 22.888 1.00 97.25 93 LYS A O 1
ATOM 767 N N . ALA A 1 94 ? -18.370 6.035 23.391 1.00 97.50 94 ALA A N 1
ATOM 768 C CA . ALA A 1 94 ? -18.911 5.914 22.041 1.00 97.50 94 ALA A CA 1
ATOM 769 C C . ALA A 1 94 ? -18.093 6.729 21.029 1.00 97.50 94 ALA A C 1
ATOM 771 O O . ALA A 1 94 ? -17.846 6.247 19.922 1.00 97.50 94 ALA A O 1
ATOM 772 N N . ASN A 1 95 ? -17.628 7.922 21.414 1.00 97.50 95 ASN A N 1
ATOM 773 C CA . ASN A 1 95 ? -16.759 8.733 20.568 1.00 97.50 95 ASN A CA 1
ATOM 774 C C . ASN A 1 95 ? -15.402 8.049 20.336 1.00 97.50 95 ASN A C 1
ATOM 776 O O . ASN A 1 95 ? -14.985 7.890 19.190 1.00 97.50 95 ASN A O 1
ATOM 780 N N . ILE A 1 96 ? -14.759 7.558 21.402 1.00 97.44 96 ILE A N 1
ATOM 781 C CA . ILE A 1 96 ? -13.483 6.831 21.305 1.00 97.44 96 ILE A CA 1
ATOM 782 C C . ILE A 1 96 ? -13.632 5.572 20.440 1.00 97.44 96 ILE A C 1
ATOM 784 O O . ILE A 1 96 ? -12.783 5.302 19.592 1.00 97.44 96 ILE A O 1
ATOM 788 N N . ASP A 1 97 ? -14.710 4.803 20.615 1.00 97.44 97 ASP A N 1
ATOM 789 C CA . ASP A 1 97 ? -14.987 3.608 19.811 1.00 97.44 97 ASP A CA 1
ATOM 790 C C . ASP A 1 97 ? -15.210 3.963 18.326 1.00 97.44 97 ASP A C 1
ATOM 792 O O . ASP A 1 97 ? -14.800 3.209 17.435 1.00 97.44 97 ASP A O 1
ATOM 796 N N . GLY A 1 98 ? -15.819 5.121 18.048 1.00 97.88 98 GLY A N 1
ATOM 797 C CA . GLY A 1 98 ? -15.951 5.689 16.706 1.00 97.88 98 GLY A CA 1
ATOM 798 C C . GLY A 1 98 ? -14.594 6.005 16.076 1.00 97.88 98 GLY A C 1
ATOM 799 O O . GLY A 1 98 ? -14.256 5.445 15.031 1.00 97.88 98 GLY A O 1
ATOM 800 N N . GLU A 1 99 ? -13.780 6.816 16.755 1.00 97.81 99 GLU A N 1
ATOM 801 C CA . GLU A 1 99 ? -12.426 7.179 16.313 1.00 97.81 99 GLU A CA 1
ATOM 802 C C . GLU A 1 99 ? -11.550 5.940 16.086 1.00 97.81 99 GLU A C 1
ATOM 804 O O . GLU A 1 99 ? -10.829 5.835 15.092 1.00 97.81 99 GLU A O 1
ATOM 809 N N . LEU A 1 100 ? -11.645 4.951 16.975 1.00 97.81 100 LEU A N 1
ATOM 810 C CA . LEU A 1 100 ? -10.890 3.709 16.884 1.00 97.81 100 LEU A CA 1
ATOM 811 C C . LEU A 1 100 ? -11.291 2.886 15.651 1.00 97.81 100 LEU A C 1
ATOM 813 O O . LEU A 1 100 ? -10.426 2.297 14.994 1.00 97.81 100 LEU A O 1
ATOM 817 N N . ASN A 1 101 ? -12.579 2.846 15.308 1.00 97.81 101 ASN A N 1
ATOM 818 C CA . ASN A 1 101 ? -13.051 2.180 14.094 1.00 97.81 101 ASN A CA 1
ATOM 819 C C . ASN A 1 101 ? -12.587 2.895 12.822 1.00 97.81 101 ASN A C 1
ATOM 821 O O . ASN A 1 101 ? -12.195 2.224 11.863 1.00 97.81 101 ASN A O 1
ATOM 825 N N . ASP A 1 102 ? -12.582 4.223 12.813 1.00 97.81 102 ASP A N 1
ATOM 826 C CA . ASP A 1 102 ? -12.108 4.994 11.665 1.00 97.81 102 ASP A CA 1
ATOM 827 C C . ASP A 1 102 ? -10.593 4.844 11.479 1.00 97.81 102 ASP A C 1
ATOM 829 O O . ASP A 1 102 ? -10.137 4.528 10.378 1.00 97.81 102 ASP A O 1
ATOM 833 N N . LEU A 1 103 ? -9.813 4.901 12.565 1.00 97.94 103 LEU A N 1
ATOM 834 C CA . LEU A 1 103 ? -8.376 4.605 12.540 1.00 97.94 103 LEU A CA 1
ATOM 835 C C . LEU A 1 103 ? -8.077 3.175 12.066 1.00 97.94 103 LEU A C 1
ATOM 837 O O . LEU A 1 103 ? -7.094 2.944 11.358 1.00 97.94 103 LEU A O 1
ATOM 841 N N . ARG A 1 104 ? -8.913 2.193 12.429 1.00 97.81 104 ARG A N 1
ATOM 842 C CA . ARG A 1 104 ? -8.772 0.811 11.939 1.00 97.81 104 ARG A CA 1
ATOM 843 C C . ARG A 1 104 ? -8.991 0.713 10.432 1.00 97.81 104 ARG A C 1
ATOM 845 O O . ARG A 1 104 ? -8.179 0.065 9.772 1.00 97.81 104 ARG A O 1
ATOM 852 N N . LYS A 1 105 ? -10.035 1.354 9.897 1.00 97.81 105 LYS A N 1
ATOM 853 C CA . LYS A 1 105 ? -10.302 1.389 8.448 1.00 97.81 105 LYS A CA 1
ATOM 854 C C . LYS A 1 105 ? -9.169 2.073 7.692 1.00 97.81 105 LYS A C 1
ATOM 856 O O . LYS A 1 105 ? -8.706 1.549 6.684 1.00 97.81 105 LYS A O 1
ATOM 861 N N . GLU A 1 106 ? -8.680 3.196 8.210 1.00 97.94 106 GLU A N 1
ATOM 862 C CA . GLU A 1 106 ? -7.573 3.923 7.592 1.00 97.94 106 GLU A CA 1
ATOM 863 C C . GLU A 1 106 ? -6.299 3.076 7.557 1.00 97.94 106 GLU A C 1
ATOM 865 O O . GLU A 1 106 ? -5.648 2.946 6.521 1.00 97.94 106 GLU A O 1
ATOM 870 N N . ARG A 1 107 ? -5.987 2.387 8.660 1.00 97.94 107 ARG A N 1
ATOM 871 C CA . ARG A 1 107 ? -4.873 1.434 8.704 1.00 97.94 107 ARG A CA 1
ATOM 872 C C . ARG A 1 107 ? -5.020 0.329 7.655 1.00 97.94 107 ARG A C 1
ATOM 874 O O . ARG A 1 107 ? -4.031 -0.045 7.032 1.00 97.94 107 ARG A O 1
ATOM 881 N N . GLU A 1 108 ? -6.215 -0.229 7.481 1.00 97.94 108 GLU A N 1
ATOM 882 C CA . GLU A 1 108 ? -6.467 -1.273 6.479 1.00 97.94 108 GLU A CA 1
ATOM 883 C C . GLU A 1 108 ? -6.282 -0.757 5.047 1.00 97.94 108 GLU A C 1
ATOM 885 O O . GLU A 1 108 ? -5.648 -1.438 4.236 1.00 97.94 108 GLU A O 1
ATOM 890 N N . ASN A 1 109 ? -6.747 0.460 4.756 1.00 97.81 109 ASN A N 1
ATOM 891 C CA . ASN A 1 109 ? -6.530 1.118 3.467 1.00 97.81 109 ASN A CA 1
ATOM 892 C C . ASN A 1 109 ? -5.036 1.324 3.191 1.00 97.81 109 ASN A C 1
ATOM 894 O O . ASN A 1 109 ? -4.538 0.883 2.156 1.00 97.81 109 ASN A O 1
ATOM 898 N N . LEU A 1 110 ? -4.298 1.889 4.150 1.00 97.94 110 LEU A N 1
ATOM 899 C CA . LEU A 1 110 ? -2.856 2.115 4.023 1.00 97.94 110 LEU A CA 1
ATOM 900 C C . LEU A 1 110 ? -2.073 0.808 3.843 1.00 97.94 110 LEU A C 1
ATOM 902 O O . LEU A 1 110 ? -1.131 0.745 3.055 1.00 97.94 110 LEU A O 1
ATOM 906 N N . LEU A 1 111 ? -2.459 -0.266 4.540 1.00 97.62 111 LEU A N 1
ATOM 907 C CA . LEU A 1 111 ? -1.837 -1.582 4.361 1.00 97.62 111 LEU A CA 1
ATOM 908 C C . LEU A 1 111 ? -2.072 -2.142 2.956 1.00 97.62 111 LEU A C 1
ATOM 910 O O . LEU A 1 111 ? -1.167 -2.756 2.386 1.00 97.62 111 LEU A O 1
ATOM 914 N N . LYS A 1 112 ? -3.265 -1.929 2.396 1.00 97.62 112 LYS A N 1
ATOM 915 C CA . LYS A 1 112 ? -3.583 -2.327 1.026 1.00 97.62 112 LYS A CA 1
ATOM 916 C C . LYS A 1 112 ? -2.767 -1.526 0.013 1.00 97.62 112 LYS A C 1
ATOM 918 O O . LYS A 1 112 ? -2.146 -2.128 -0.854 1.00 97.62 112 LYS A O 1
ATOM 923 N N . GLU A 1 113 ? -2.697 -0.206 0.159 1.00 97.25 113 GLU A N 1
ATOM 924 C CA . GLU A 1 113 ? -1.892 0.652 -0.719 1.00 97.25 113 GLU A CA 1
ATOM 925 C C . GLU A 1 113 ? -0.402 0.308 -0.664 1.00 97.25 113 GLU A C 1
ATOM 927 O O . GLU A 1 113 ? 0.271 0.254 -1.700 1.00 97.25 113 GLU A O 1
ATOM 932 N N . ARG A 1 114 ? 0.112 0.023 0.540 1.00 97.25 114 ARG A N 1
ATOM 933 C CA . ARG A 1 114 ? 1.489 -0.438 0.721 1.00 97.25 114 ARG A CA 1
ATOM 934 C C . ARG A 1 114 ? 1.724 -1.732 -0.049 1.00 97.25 114 ARG A C 1
ATOM 936 O O . ARG A 1 114 ? 2.677 -1.800 -0.816 1.00 97.25 114 ARG A O 1
ATOM 943 N N . LYS A 1 115 ? 0.838 -2.719 0.107 1.00 97.31 115 LYS A N 1
ATOM 944 C CA . LYS A 1 115 ? 0.939 -3.999 -0.599 1.00 97.31 115 LYS A CA 1
ATOM 945 C C . LYS A 1 115 ? 0.866 -3.823 -2.117 1.00 97.31 115 LYS A C 1
ATOM 947 O O . LYS A 1 115 ? 1.701 -4.367 -2.825 1.00 97.31 115 LYS A O 1
ATOM 952 N N . ASP A 1 116 ? -0.076 -3.027 -2.618 1.00 96.50 116 ASP A N 1
ATOM 953 C CA . ASP A 1 116 ? -0.208 -2.760 -4.055 1.00 96.50 116 ASP A CA 1
ATOM 954 C C . ASP A 1 116 ? 1.059 -2.091 -4.621 1.00 96.50 116 ASP A C 1
ATOM 956 O O . ASP A 1 116 ? 1.470 -2.354 -5.754 1.00 96.50 116 ASP A O 1
ATOM 960 N N . THR A 1 117 ? 1.702 -1.230 -3.830 1.00 95.94 117 THR A N 1
ATOM 961 C CA . THR A 1 117 ? 2.971 -0.588 -4.191 1.00 95.94 117 THR A CA 1
ATOM 962 C C . THR A 1 117 ? 4.139 -1.575 -4.158 1.00 95.94 117 THR A C 1
ATOM 964 O O . THR A 1 117 ? 4.930 -1.598 -5.099 1.00 95.94 117 THR A O 1
ATOM 967 N N . GLU A 1 118 ? 4.231 -2.415 -3.125 1.00 96.00 118 GLU A N 1
ATOM 968 C CA . GLU A 1 118 ? 5.221 -3.496 -3.013 1.00 96.00 118 GLU A CA 1
ATOM 969 C C . GLU A 1 118 ? 5.112 -4.465 -4.202 1.00 96.00 118 GLU A C 1
ATOM 971 O O . GLU A 1 118 ? 6.104 -4.716 -4.887 1.00 96.00 118 GLU A O 1
ATOM 976 N N . ASP A 1 119 ? 3.898 -4.914 -4.529 1.00 95.56 119 ASP A N 1
ATOM 977 C CA . ASP A 1 119 ? 3.631 -5.805 -5.659 1.00 95.56 119 ASP A CA 1
ATOM 978 C C . ASP A 1 119 ? 4.054 -5.160 -6.991 1.00 95.56 119 ASP A C 1
ATOM 980 O O . ASP A 1 119 ? 4.653 -5.820 -7.847 1.00 95.56 119 ASP A O 1
ATOM 984 N N . ARG A 1 120 ? 3.804 -3.854 -7.173 1.00 92.81 120 ARG A N 1
ATOM 985 C CA . ARG A 1 120 ? 4.278 -3.104 -8.350 1.00 92.81 120 ARG A CA 1
ATOM 986 C C . ARG A 1 120 ? 5.801 -3.041 -8.415 1.00 92.81 120 ARG A C 1
ATOM 988 O O . ARG A 1 120 ? 6.351 -3.240 -9.496 1.00 92.81 120 ARG A O 1
ATOM 995 N N . ILE A 1 121 ? 6.483 -2.784 -7.298 1.00 93.56 121 ILE A N 1
ATOM 996 C CA . ILE A 1 121 ? 7.954 -2.765 -7.241 1.00 93.56 121 ILE A CA 1
ATOM 997 C C . ILE A 1 121 ? 8.505 -4.129 -7.656 1.00 93.56 121 ILE A C 1
ATOM 999 O O . ILE A 1 121 ? 9.309 -4.199 -8.584 1.00 93.56 121 ILE A O 1
ATOM 1003 N N . THR A 1 122 ? 8.006 -5.215 -7.063 1.00 94.12 122 THR A N 1
ATOM 1004 C CA . THR A 1 122 ? 8.433 -6.577 -7.409 1.00 94.12 122 THR A CA 1
ATOM 1005 C C . THR A 1 122 ? 8.170 -6.903 -8.881 1.00 94.12 122 THR A C 1
ATOM 1007 O O . THR A 1 122 ? 9.002 -7.524 -9.544 1.00 94.12 122 THR A O 1
ATOM 1010 N N . GLN A 1 123 ? 7.042 -6.461 -9.444 1.00 90.06 123 GLN A N 1
ATOM 1011 C CA . GLN A 1 123 ? 6.776 -6.607 -10.878 1.00 90.06 123 GLN A CA 1
ATOM 1012 C C . GLN A 1 123 ? 7.802 -5.852 -11.734 1.00 90.06 123 GLN A C 1
ATOM 1014 O O . GLN A 1 123 ? 8.304 -6.418 -12.707 1.00 90.06 123 GLN A O 1
ATOM 1019 N N . PHE A 1 124 ? 8.148 -4.611 -11.381 1.00 87.94 124 PHE A N 1
ATOM 1020 C CA . PHE A 1 124 ? 9.163 -3.837 -12.101 1.00 87.94 124 PHE A CA 1
ATOM 1021 C C . PHE A 1 124 ? 10.557 -4.459 -12.001 1.00 87.94 124 PHE A C 1
ATOM 1023 O O . PHE A 1 124 ? 11.247 -4.549 -13.017 1.00 87.94 124 PHE A O 1
ATOM 1030 N N . GLU A 1 125 ? 10.955 -4.936 -10.824 1.00 88.56 125 GLU A N 1
ATOM 1031 C CA . GLU A 1 125 ? 12.223 -5.646 -10.624 1.00 88.56 125 GLU A CA 1
ATOM 1032 C C . GLU A 1 125 ? 12.284 -6.919 -11.472 1.00 88.56 125 GLU A C 1
ATOM 1034 O O . GLU A 1 125 ? 13.256 -7.145 -12.194 1.00 88.56 125 GLU A O 1
ATOM 1039 N N . ASN A 1 126 ? 11.210 -7.713 -11.479 1.00 90.25 126 ASN A N 1
ATOM 1040 C CA . ASN A 1 126 ? 11.108 -8.905 -12.318 1.00 90.25 126 ASN A CA 1
ATOM 1041 C C . ASN A 1 126 ? 11.204 -8.567 -13.812 1.00 90.25 126 ASN A C 1
ATOM 1043 O O . ASN A 1 126 ? 11.929 -9.234 -14.551 1.00 90.25 126 ASN A O 1
ATOM 1047 N N . LEU A 1 127 ? 10.513 -7.517 -14.270 1.00 88.19 127 LEU A N 1
ATOM 1048 C CA . LEU A 1 127 ? 10.604 -7.056 -15.658 1.00 88.19 127 LEU A CA 1
ATOM 1049 C C . LEU A 1 127 ? 12.025 -6.606 -16.013 1.00 88.19 127 LEU A C 1
ATOM 1051 O O . LEU A 1 127 ? 12.518 -6.955 -17.088 1.00 88.19 127 LEU A O 1
ATOM 1055 N N . MET A 1 128 ? 12.690 -5.870 -15.122 1.00 89.00 128 MET A N 1
ATOM 1056 C CA . MET A 1 128 ? 14.067 -5.424 -15.317 1.00 89.00 128 MET A CA 1
ATOM 1057 C C . MET A 1 128 ? 15.026 -6.615 -15.415 1.00 89.00 128 MET A C 1
ATOM 1059 O O . MET A 1 128 ? 15.798 -6.694 -16.369 1.00 89.00 128 MET A O 1
ATOM 1063 N N . ASN A 1 129 ? 14.904 -7.592 -14.513 1.00 90.56 129 ASN A N 1
ATOM 1064 C CA . ASN A 1 129 ? 15.697 -8.823 -14.536 1.00 90.56 129 ASN A CA 1
ATOM 1065 C C . ASN A 1 129 ? 15.510 -9.591 -15.853 1.00 90.56 129 ASN A C 1
ATOM 1067 O O . ASN A 1 129 ? 16.483 -10.006 -16.482 1.00 90.56 129 ASN A O 1
ATOM 1071 N N . ILE A 1 130 ? 14.269 -9.719 -16.336 1.00 90.44 130 ILE A N 1
ATOM 1072 C CA . ILE A 1 130 ? 13.978 -10.361 -17.628 1.00 90.44 130 ILE A CA 1
ATOM 1073 C C . ILE A 1 130 ? 14.635 -9.600 -18.787 1.00 90.44 130 ILE A C 1
ATOM 1075 O O . ILE A 1 130 ? 15.165 -10.222 -19.714 1.00 90.44 130 ILE A O 1
ATOM 1079 N N . LYS A 1 131 ? 14.595 -8.263 -18.778 1.00 91.00 131 LYS A N 1
ATOM 1080 C CA . LYS A 1 131 ? 15.239 -7.447 -19.816 1.00 91.00 131 LYS A CA 1
ATOM 1081 C C . LYS A 1 131 ? 16.761 -7.588 -19.787 1.00 91.00 131 LYS A C 1
ATOM 1083 O O . LYS A 1 131 ? 17.364 -7.711 -20.852 1.00 91.00 131 LYS A O 1
ATOM 1088 N N . GLU A 1 132 ? 17.371 -7.606 -18.605 1.00 92.00 132 GLU A N 1
ATOM 1089 C CA . GLU A 1 132 ? 18.814 -7.808 -18.449 1.00 92.00 132 GLU A CA 1
ATOM 1090 C C . GLU A 1 132 ? 19.258 -9.195 -18.918 1.00 92.00 132 GLU A C 1
ATOM 1092 O O . GLU A 1 132 ? 20.232 -9.296 -19.663 1.00 92.00 132 GLU A O 1
ATOM 1097 N N . GLU A 1 133 ? 18.515 -10.254 -18.588 1.00 93.12 133 GLU A N 1
ATOM 1098 C CA . GLU A 1 133 ? 18.813 -11.607 -19.077 1.00 93.12 133 GLU A CA 1
ATOM 1099 C C . GLU A 1 133 ? 18.660 -11.711 -20.604 1.00 93.12 133 GLU A C 1
ATOM 1101 O O . GLU A 1 133 ? 19.499 -12.306 -21.284 1.00 93.12 133 GLU A O 1
ATOM 1106 N N . LYS A 1 134 ? 17.650 -11.052 -21.191 1.00 91.12 134 LYS A N 1
ATOM 1107 C CA . LYS A 1 134 ? 17.523 -10.947 -22.657 1.00 91.12 134 LYS A CA 1
ATOM 1108 C C . LYS A 1 134 ? 18.686 -10.176 -23.287 1.00 91.12 134 LYS A C 1
ATOM 1110 O O . LYS A 1 134 ? 19.164 -10.575 -24.352 1.00 91.12 134 LYS A O 1
ATOM 1115 N N . LEU A 1 135 ? 19.135 -9.089 -22.655 1.00 92.62 135 LEU A N 1
ATOM 1116 C CA . LEU A 1 135 ? 20.292 -8.312 -23.102 1.00 92.62 135 LEU A CA 1
ATOM 1117 C C . LEU A 1 135 ? 21.557 -9.170 -23.062 1.00 92.62 135 LEU A C 1
ATOM 1119 O O . LEU A 1 135 ? 22.286 -9.208 -24.046 1.00 92.62 135 LEU A O 1
ATOM 1123 N N . LYS A 1 136 ? 21.783 -9.901 -21.970 1.00 93.75 136 LYS A N 1
ATOM 1124 C CA . LYS A 1 136 ? 22.908 -10.825 -21.809 1.00 93.75 136 LYS A CA 1
ATOM 1125 C C . LYS A 1 136 ? 22.910 -11.902 -22.894 1.00 93.75 136 LYS A C 1
ATOM 1127 O O . LYS A 1 136 ? 23.912 -12.077 -23.575 1.00 93.75 136 LYS A O 1
ATOM 1132 N N . GLY A 1 137 ? 21.765 -12.546 -23.134 1.00 92.38 137 GLY A N 1
ATOM 1133 C CA . GLY A 1 137 ? 21.648 -13.611 -24.134 1.00 92.38 137 GLY A CA 1
ATOM 1134 C C . GLY A 1 137 ? 21.842 -13.157 -25.588 1.00 92.38 137 GLY A C 1
ATOM 1135 O O . GLY A 1 137 ? 22.331 -13.934 -26.403 1.00 92.38 137 GLY A O 1
ATOM 1136 N N . ARG A 1 138 ? 21.467 -11.916 -25.939 1.00 90.94 138 ARG A N 1
ATOM 1137 C CA . ARG A 1 138 ? 21.545 -11.408 -27.328 1.00 90.94 138 ARG A CA 1
ATOM 1138 C C . ARG A 1 138 ? 22.733 -10.483 -27.597 1.00 90.94 138 ARG A C 1
ATOM 1140 O O . ARG A 1 138 ? 23.222 -10.429 -28.722 1.00 90.94 138 ARG A O 1
ATOM 1147 N N . PHE A 1 139 ? 23.175 -9.732 -26.594 1.00 93.88 139 PHE A N 1
ATOM 1148 C CA . PHE A 1 139 ? 24.146 -8.643 -26.707 1.00 93.88 139 PHE A CA 1
ATOM 1149 C C . PHE A 1 139 ? 25.126 -8.660 -25.524 1.00 93.88 139 PHE A C 1
ATOM 1151 O O . PHE A 1 139 ? 25.182 -7.725 -24.721 1.00 93.88 139 PHE A O 1
ATOM 1158 N N . GLN A 1 140 ? 25.927 -9.725 -25.437 1.00 94.50 140 GLN A N 1
ATOM 1159 C CA . GLN A 1 140 ? 26.867 -9.952 -24.334 1.00 94.50 140 GLN A CA 1
ATOM 1160 C C . GLN A 1 140 ? 27.828 -8.772 -24.094 1.00 94.50 140 GLN A C 1
ATOM 1162 O O . GLN A 1 140 ? 28.039 -8.379 -22.949 1.00 94.50 140 GLN A O 1
ATOM 1167 N N . ASP A 1 141 ? 28.363 -8.159 -25.155 1.00 95.19 141 ASP A N 1
ATOM 1168 C CA . ASP A 1 141 ? 29.266 -7.004 -25.041 1.00 95.19 141 ASP A CA 1
ATOM 1169 C C . ASP A 1 141 ? 28.583 -5.796 -24.388 1.00 95.19 141 ASP A C 1
ATOM 1171 O O . ASP A 1 141 ? 29.162 -5.147 -23.516 1.00 95.19 141 ASP A O 1
ATOM 1175 N N . THR A 1 142 ? 27.332 -5.513 -24.768 1.00 95.31 142 THR A N 1
ATOM 1176 C CA . THR A 1 142 ? 26.534 -4.437 -24.167 1.00 95.31 142 THR A CA 1
ATOM 1177 C C . THR A 1 142 ? 26.238 -4.737 -22.700 1.00 95.31 142 THR A C 1
ATOM 1179 O O . THR A 1 142 ? 26.333 -3.837 -21.869 1.00 95.31 142 THR A O 1
ATOM 1182 N N . TYR A 1 143 ? 25.927 -5.990 -22.358 1.00 95.94 143 TYR A N 1
ATOM 1183 C CA . TYR A 1 143 ? 25.718 -6.403 -20.969 1.00 95.94 143 TYR A CA 1
ATOM 1184 C C . TYR A 1 143 ? 26.989 -6.234 -20.120 1.00 95.94 143 TYR A C 1
ATOM 1186 O O . TYR A 1 143 ? 26.944 -5.647 -19.039 1.00 95.94 143 TYR A O 1
ATOM 1194 N N . ASN A 1 144 ? 28.143 -6.676 -20.624 1.00 95.75 144 ASN A N 1
ATOM 1195 C CA . ASN A 1 144 ? 29.423 -6.525 -19.929 1.00 95.75 144 ASN A CA 1
ATOM 1196 C C . ASN A 1 144 ? 29.759 -5.042 -19.698 1.00 95.75 144 ASN A C 1
ATOM 1198 O O . ASN A 1 144 ? 30.161 -4.655 -18.598 1.00 95.75 144 ASN A O 1
ATOM 1202 N N . ALA A 1 145 ? 29.529 -4.200 -20.709 1.00 95.62 145 ALA A N 1
ATOM 1203 C CA . ALA A 1 145 ? 29.721 -2.760 -20.600 1.00 95.62 145 ALA A CA 1
ATOM 1204 C C . ALA A 1 145 ? 28.738 -2.099 -19.623 1.00 95.62 145 ALA A C 1
ATOM 1206 O O . ALA A 1 145 ? 29.130 -1.198 -18.887 1.00 95.62 145 ALA A O 1
ATOM 1207 N N . LEU A 1 146 ? 27.491 -2.573 -19.550 1.00 95.19 146 LEU A N 1
ATOM 1208 C CA . LEU A 1 146 ? 26.509 -2.111 -18.568 1.00 95.19 146 LEU A CA 1
ATOM 1209 C C . LEU A 1 146 ? 26.961 -2.421 -17.135 1.00 95.19 146 LEU A C 1
ATOM 1211 O O . LEU A 1 146 ? 26.904 -1.551 -16.265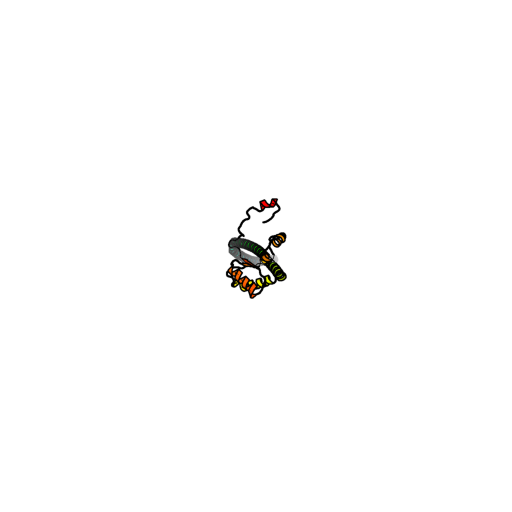 1.00 95.19 146 LEU A O 1
ATOM 1215 N N . MET A 1 147 ? 27.454 -3.637 -16.883 1.00 95.50 147 MET A N 1
ATOM 1216 C CA . MET A 1 147 ? 27.985 -4.013 -15.567 1.00 95.50 147 MET A CA 1
ATOM 1217 C C . MET A 1 147 ? 29.196 -3.162 -15.179 1.00 95.50 147 MET A C 1
ATOM 1219 O O . MET A 1 147 ? 29.325 -2.754 -14.022 1.00 95.50 147 MET A O 1
ATOM 1223 N N . TRP A 1 148 ? 30.073 -2.863 -16.141 1.00 95.56 148 TRP A N 1
ATOM 1224 C CA . TRP A 1 148 ? 31.195 -1.958 -15.915 1.00 95.56 148 TRP A CA 1
ATOM 1225 C C . TRP A 1 148 ? 30.719 -0.532 -15.628 1.00 95.56 148 TRP A C 1
ATOM 1227 O O . TRP A 1 148 ? 31.174 0.069 -14.652 1.00 95.56 148 TRP A O 1
ATOM 1237 N N . LEU A 1 149 ? 29.768 -0.016 -16.416 1.00 94.50 149 LEU A N 1
ATOM 1238 C CA . LEU A 1 149 ? 29.203 1.322 -16.254 1.00 94.50 149 LEU A CA 1
ATOM 1239 C C . LEU A 1 149 ? 28.636 1.492 -14.846 1.00 94.50 149 LEU A C 1
ATOM 1241 O O . LEU A 1 149 ? 28.998 2.449 -14.171 1.00 94.50 149 LEU A O 1
ATOM 1245 N N . ARG A 1 150 ? 27.837 0.531 -14.361 1.00 93.94 150 ARG A N 1
ATOM 1246 C CA . ARG A 1 150 ? 27.254 0.550 -13.006 1.00 93.94 150 ARG A CA 1
ATOM 1247 C C . ARG A 1 150 ? 28.304 0.688 -11.901 1.00 93.94 150 ARG A C 1
ATOM 1249 O O . ARG A 1 150 ? 28.093 1.451 -10.965 1.00 93.94 150 ARG A O 1
ATOM 1256 N N . LYS A 1 151 ? 29.451 0.014 -12.031 1.00 95.25 151 LYS A N 1
ATOM 1257 C CA . LYS A 1 151 ? 30.564 0.091 -11.062 1.00 95.25 151 LYS A CA 1
ATOM 1258 C C . LYS A 1 151 ? 31.370 1.391 -11.167 1.00 95.25 151 LYS A C 1
ATOM 1260 O O . LYS A 1 151 ? 32.001 1.804 -10.199 1.00 95.25 151 LYS A O 1
ATOM 1265 N N . ASN A 1 152 ? 31.345 2.040 -12.328 1.00 94.62 152 ASN A N 1
ATOM 1266 C CA . ASN A 1 152 ? 32.193 3.186 -12.656 1.00 94.62 152 ASN A CA 1
ATOM 1267 C C . ASN A 1 152 ? 31.406 4.484 -12.881 1.00 94.62 152 ASN A C 1
ATOM 1269 O O . ASN A 1 152 ? 31.968 5.445 -13.399 1.00 94.62 152 ASN A O 1
ATOM 1273 N N . ARG A 1 153 ? 30.131 4.555 -12.464 1.00 93.06 153 ARG A N 1
ATOM 1274 C CA . ARG A 1 153 ? 29.286 5.753 -12.645 1.00 93.06 153 ARG A CA 1
ATOM 1275 C C . ARG A 1 153 ? 29.920 7.025 -12.076 1.00 93.06 153 ARG A C 1
ATOM 1277 O O . ARG A 1 153 ? 29.784 8.085 -12.666 1.00 93.06 153 ARG A O 1
ATOM 1284 N N . HIS A 1 154 ? 30.672 6.897 -10.985 1.00 94.12 154 HIS A N 1
ATOM 1285 C CA . HIS A 1 154 ? 31.391 7.995 -10.333 1.00 94.12 154 HIS A CA 1
ATOM 1286 C C . HIS A 1 154 ? 32.508 8.627 -11.188 1.00 94.12 154 HIS A C 1
ATOM 1288 O O . HIS A 1 154 ? 32.996 9.697 -10.842 1.00 94.12 154 HIS A O 1
ATOM 1294 N N . ARG A 1 155 ? 32.952 7.973 -12.273 1.00 93.50 155 ARG A N 1
ATOM 1295 C CA . ARG A 1 155 ? 33.993 8.498 -13.175 1.00 93.50 155 ARG A CA 1
ATOM 1296 C C . ARG A 1 155 ? 33.452 9.506 -14.192 1.00 93.50 155 ARG A C 1
ATOM 1298 O O . ARG A 1 155 ? 34.252 10.188 -14.828 1.00 93.50 155 ARG A O 1
ATOM 1305 N N . PHE A 1 156 ? 32.134 9.575 -14.363 1.00 94.88 156 PHE A N 1
ATOM 1306 C CA . PHE A 1 156 ? 31.478 10.464 -15.317 1.00 94.88 156 PHE A CA 1
ATOM 1307 C C . PHE A 1 156 ? 31.058 11.762 -14.640 1.00 94.88 156 PHE A C 1
ATOM 1309 O O . PHE A 1 156 ? 30.687 11.775 -13.465 1.00 94.88 156 PHE A O 1
ATOM 1316 N N . LYS A 1 157 ? 31.128 12.863 -15.384 1.00 93.69 157 LYS A N 1
ATOM 1317 C CA . LYS A 1 157 ? 30.778 14.193 -14.876 1.00 93.69 157 LYS A CA 1
ATOM 1318 C C . LYS A 1 157 ? 29.266 14.392 -14.802 1.00 93.69 157 LYS A C 1
ATOM 1320 O O . LYS A 1 157 ? 28.794 15.095 -13.911 1.00 93.69 157 LYS A O 1
ATOM 1325 N N . LYS A 1 158 ? 28.517 13.803 -15.736 1.00 92.56 158 LYS A N 1
ATOM 1326 C CA . LYS A 1 158 ? 27.051 13.830 -15.766 1.00 92.56 158 LYS A CA 1
ATOM 1327 C C . LYS A 1 158 ? 26.446 12.431 -15.729 1.00 92.56 158 LYS A C 1
ATOM 1329 O O . LYS A 1 158 ? 27.139 11.416 -15.798 1.00 92.56 158 LYS A O 1
ATOM 1334 N N . SER A 1 159 ? 25.122 12.395 -15.593 1.00 87.88 159 SER A N 1
ATOM 1335 C CA . SER A 1 159 ? 24.367 11.150 -15.638 1.00 87.88 159 SER A CA 1
ATOM 1336 C C . SER A 1 159 ? 24.515 10.470 -17.000 1.00 87.88 159 SER A C 1
ATOM 1338 O O . SER A 1 159 ? 24.582 11.112 -18.050 1.00 87.88 159 SER A O 1
ATOM 1340 N N . VAL A 1 160 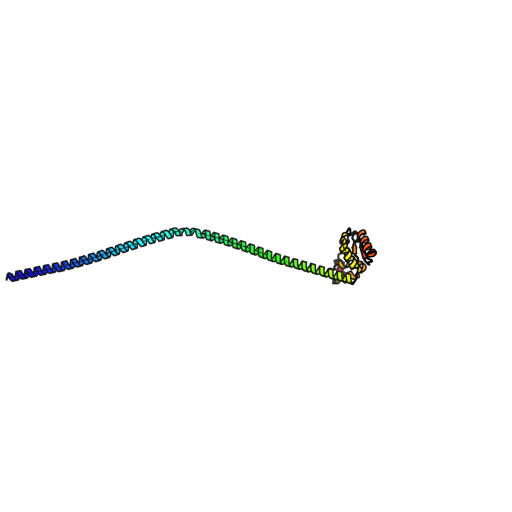? 24.555 9.142 -16.960 1.00 92.50 160 VAL A N 1
ATOM 1341 C CA . VAL A 1 160 ? 24.624 8.271 -18.135 1.00 92.50 160 VAL A CA 1
ATOM 1342 C C . VAL A 1 160 ? 23.423 7.341 -18.097 1.00 92.50 160 VAL A C 1
ATOM 1344 O O . VAL A 1 160 ? 23.204 6.657 -17.092 1.00 92.50 160 VAL A O 1
ATOM 1347 N N . CYS A 1 161 ? 22.651 7.273 -19.172 1.00 91.81 161 CYS A N 1
ATOM 1348 C CA . CYS A 1 161 ? 21.526 6.352 -19.246 1.00 91.81 161 CYS A CA 1
ATOM 1349 C C . CYS A 1 161 ? 21.995 4.942 -19.619 1.00 91.81 161 CYS A C 1
ATOM 1351 O O . CYS A 1 161 ? 22.890 4.756 -20.450 1.00 91.81 161 CYS A O 1
ATOM 1353 N N . ASP A 1 162 ? 21.341 3.945 -19.024 1.00 93.12 162 ASP A N 1
ATOM 1354 C CA . ASP A 1 162 ? 21.447 2.548 -19.446 1.00 93.12 162 ASP A CA 1
ATOM 1355 C C . ASP A 1 162 ? 20.978 2.402 -20.917 1.00 93.12 162 ASP A C 1
ATOM 1357 O O . ASP A 1 162 ? 20.270 3.282 -21.427 1.00 93.12 162 ASP A O 1
ATOM 1361 N N . PRO A 1 163 ? 21.340 1.306 -21.615 1.00 93.25 163 PRO A N 1
ATOM 1362 C CA . PRO A 1 163 ? 20.942 1.078 -22.999 1.00 93.25 163 PRO A CA 1
ATOM 1363 C C . PRO A 1 163 ? 19.439 1.268 -23.221 1.00 93.25 163 PRO A C 1
ATOM 1365 O O . PRO A 1 163 ? 18.634 0.846 -22.386 1.00 93.25 163 PRO A O 1
ATOM 1368 N N . LEU A 1 164 ? 19.052 1.859 -24.357 1.00 90.25 164 LEU A N 1
ATOM 1369 C CA . LEU A 1 164 ? 17.653 2.211 -24.655 1.00 90.25 164 LEU A CA 1
ATOM 1370 C C . LEU A 1 164 ? 16.670 1.039 -24.465 1.00 90.25 164 LEU A C 1
ATOM 1372 O O . LEU A 1 164 ? 15.577 1.230 -23.938 1.00 90.25 164 LEU A O 1
ATOM 1376 N N . LEU A 1 165 ? 17.082 -0.186 -24.794 1.00 89.81 165 LEU A N 1
ATOM 1377 C CA . LEU A 1 165 ? 16.310 -1.417 -24.603 1.00 89.81 165 LEU A CA 1
ATOM 1378 C C . LEU A 1 165 ? 15.875 -1.653 -23.144 1.00 89.81 165 LEU A C 1
ATOM 1380 O O . LEU A 1 165 ? 14.814 -2.231 -22.902 1.00 89.81 165 LEU A O 1
ATOM 1384 N N . LEU A 1 166 ? 16.681 -1.228 -22.168 1.00 91.25 166 LEU A N 1
ATOM 1385 C CA . LEU A 1 166 ? 16.349 -1.350 -20.747 1.00 91.25 166 LEU A CA 1
ATOM 1386 C C . LEU A 1 166 ? 15.440 -0.205 -20.287 1.00 91.25 166 LEU A C 1
ATOM 1388 O O . LEU A 1 166 ? 14.477 -0.440 -19.554 1.00 91.25 166 LEU A O 1
ATOM 1392 N N . SER A 1 167 ? 15.704 1.001 -20.791 1.00 88.06 167 SER A N 1
ATOM 1393 C CA . SER A 1 167 ? 15.063 2.249 -20.366 1.00 88.06 167 SER A CA 1
ATOM 1394 C C . SER A 1 167 ? 13.665 2.476 -20.963 1.00 88.06 167 SER A C 1
ATOM 1396 O O . SER A 1 167 ? 12.837 3.145 -20.349 1.00 88.06 167 SER A O 1
ATOM 1398 N N . ILE A 1 168 ? 13.362 1.920 -22.142 1.00 87.19 168 ILE A N 1
ATOM 1399 C CA . ILE A 1 168 ? 12.069 2.117 -22.816 1.00 87.19 168 ILE A CA 1
ATOM 1400 C C . ILE A 1 168 ? 11.028 1.110 -22.303 1.00 87.19 168 ILE A C 1
ATOM 1402 O O . ILE A 1 168 ? 11.269 -0.100 -22.268 1.00 87.19 168 ILE A O 1
ATOM 1406 N N . ASN A 1 169 ? 9.841 1.609 -21.943 1.00 86.38 169 ASN A N 1
ATOM 1407 C CA . ASN A 1 169 ? 8.672 0.811 -21.570 1.00 86.38 169 ASN A CA 1
ATOM 1408 C C . ASN A 1 169 ? 7.444 1.272 -22.362 1.00 86.38 169 ASN A C 1
ATOM 1410 O O . ASN A 1 169 ? 7.077 2.445 -22.323 1.00 86.38 169 ASN A O 1
ATOM 1414 N N . MET A 1 170 ? 6.793 0.342 -23.059 1.00 84.75 170 MET A N 1
ATOM 1415 C CA . MET A 1 170 ? 5.561 0.626 -23.795 1.00 84.75 170 MET A CA 1
ATOM 1416 C C . MET A 1 170 ? 4.357 0.599 -22.858 1.00 84.75 170 MET A C 1
ATOM 1418 O O . MET A 1 170 ? 4.200 -0.346 -22.089 1.00 84.75 170 MET A O 1
ATOM 1422 N N . LYS A 1 171 ? 3.476 1.603 -22.968 1.00 84.12 171 LYS A N 1
ATOM 1423 C CA . LYS A 1 171 ? 2.202 1.636 -22.224 1.00 84.12 171 LYS A CA 1
ATOM 1424 C C . LYS A 1 171 ? 1.302 0.452 -22.578 1.00 84.12 171 LYS A C 1
ATOM 1426 O O . LYS A 1 171 ? 0.700 -0.147 -21.698 1.00 84.12 171 LYS A O 1
ATOM 1431 N N . ASP A 1 172 ? 1.234 0.118 -23.865 1.00 86.62 172 ASP A N 1
ATOM 1432 C CA . ASP A 1 172 ? 0.553 -1.074 -24.363 1.00 86.62 172 ASP A CA 1
ATOM 1433 C C . ASP A 1 172 ? 1.544 -1.918 -25.165 1.00 86.62 172 ASP A C 1
ATOM 1435 O O . ASP A 1 172 ? 2.080 -1.486 -26.192 1.00 86.62 172 ASP A O 1
ATOM 1439 N N . ASN A 1 173 ? 1.778 -3.140 -24.693 1.00 85.00 173 ASN A N 1
ATOM 1440 C CA . ASN A 1 173 ? 2.699 -4.081 -25.316 1.00 85.00 173 ASN A CA 1
ATOM 1441 C C . ASN A 1 173 ? 2.249 -4.488 -26.736 1.00 85.00 173 ASN A C 1
ATOM 1443 O O . ASN A 1 173 ? 3.076 -4.844 -27.571 1.00 85.00 173 ASN A O 1
ATOM 1447 N N . LYS A 1 174 ? 0.957 -4.354 -27.076 1.00 87.38 174 LYS A N 1
ATOM 1448 C CA . LYS A 1 174 ? 0.453 -4.605 -28.441 1.00 87.38 174 LYS A CA 1
ATOM 1449 C C . LYS A 1 174 ? 1.105 -3.700 -29.490 1.00 87.38 174 LYS A C 1
ATOM 1451 O O . LYS A 1 174 ? 1.202 -4.081 -30.659 1.00 87.38 174 LYS A O 1
ATOM 1456 N N . HIS A 1 175 ? 1.564 -2.518 -29.078 1.00 87.62 175 HIS A N 1
ATOM 1457 C CA . HIS A 1 175 ? 2.218 -1.547 -29.951 1.00 87.62 175 HIS A CA 1
ATOM 1458 C C . HIS A 1 175 ? 3.748 -1.687 -29.984 1.00 87.62 175 HIS A C 1
ATOM 1460 O O . HIS A 1 175 ? 4.389 -1.035 -30.807 1.00 87.62 175 HIS A O 1
ATOM 1466 N N . ALA A 1 176 ? 4.348 -2.546 -29.149 1.00 87.69 176 ALA A N 1
ATOM 1467 C CA . ALA A 1 176 ? 5.805 -2.677 -29.044 1.00 87.69 176 ALA A CA 1
ATOM 1468 C C . ALA A 1 176 ? 6.470 -3.034 -30.380 1.00 87.69 176 ALA A C 1
ATOM 1470 O O . ALA A 1 176 ? 7.489 -2.445 -30.734 1.00 87.69 176 ALA A O 1
ATOM 1471 N N . LYS A 1 177 ? 5.825 -3.896 -31.180 1.00 88.50 177 LYS A N 1
ATOM 1472 C CA . LYS A 1 177 ? 6.302 -4.288 -32.516 1.00 88.50 177 LYS A CA 1
ATOM 1473 C C . LYS A 1 177 ? 6.570 -3.098 -33.443 1.00 88.50 177 LYS A C 1
ATOM 1475 O O . LYS A 1 177 ? 7.445 -3.176 -34.294 1.00 88.50 177 LYS A O 1
ATOM 1480 N N . TYR A 1 178 ? 5.816 -2.005 -33.309 1.00 88.25 178 TYR A N 1
ATOM 1481 C CA . TYR A 1 178 ? 6.005 -0.838 -34.164 1.00 88.25 178 TYR A CA 1
ATOM 1482 C C . TYR A 1 178 ? 7.286 -0.101 -33.778 1.00 88.25 178 TYR A C 1
ATOM 1484 O O . TYR A 1 178 ? 8.074 0.226 -34.656 1.00 88.25 178 TYR A O 1
ATOM 1492 N N . VAL A 1 179 ? 7.546 0.080 -32.482 1.00 85.38 179 VAL A N 1
ATOM 1493 C CA . VAL A 1 179 ? 8.770 0.735 -31.998 1.00 85.38 179 VAL A CA 1
ATOM 1494 C C . VAL A 1 179 ? 10.003 -0.125 -32.275 1.00 85.38 179 VAL A C 1
ATOM 1496 O O . VAL A 1 179 ? 10.985 0.376 -32.816 1.00 85.38 179 VAL A O 1
ATOM 1499 N N . GLU A 1 180 ? 9.934 -1.427 -31.988 1.00 86.25 180 GLU A N 1
ATOM 1500 C CA . GLU A 1 180 ? 11.042 -2.366 -32.221 1.00 86.25 180 GLU A CA 1
ATOM 1501 C C . GLU A 1 180 ? 11.433 -2.479 -33.702 1.00 86.25 180 GLU A C 1
ATOM 1503 O O . GLU A 1 180 ? 12.602 -2.701 -34.004 1.00 86.25 180 GLU A O 1
ATOM 1508 N N . ASN A 1 181 ? 10.483 -2.299 -34.626 1.00 88.19 181 ASN A N 1
ATOM 1509 C CA . ASN A 1 181 ? 10.764 -2.324 -36.063 1.00 88.19 181 ASN A CA 1
ATOM 1510 C C . ASN A 1 181 ? 11.349 -1.007 -36.596 1.00 88.19 181 ASN A C 1
ATOM 1512 O O . ASN A 1 181 ? 12.082 -1.034 -37.582 1.00 88.19 181 ASN A O 1
ATOM 1516 N N . HIS A 1 182 ? 11.013 0.138 -35.993 1.00 89.50 182 HIS A N 1
ATOM 1517 C CA . HIS A 1 182 ? 11.484 1.447 -36.464 1.00 89.50 182 HIS A CA 1
ATOM 1518 C C . HIS A 1 182 ? 12.845 1.836 -35.880 1.00 89.50 182 HIS A C 1
ATOM 1520 O O . HIS A 1 182 ? 13.606 2.544 -36.536 1.00 89.50 182 HIS A O 1
ATOM 1526 N N . ILE A 1 183 ? 13.166 1.387 -34.663 1.00 89.44 183 ILE A N 1
ATOM 1527 C CA . ILE A 1 183 ? 14.456 1.669 -34.027 1.00 89.44 183 ILE A CA 1
ATOM 1528 C C . ILE A 1 183 ? 15.424 0.527 -34.332 1.00 89.44 183 ILE A C 1
ATOM 1530 O O . ILE A 1 183 ? 15.145 -0.639 -34.057 1.00 89.44 183 ILE A O 1
ATOM 1534 N N . SER A 1 184 ? 16.597 0.856 -34.876 1.00 91.06 184 SER A N 1
ATOM 1535 C CA . SER A 1 184 ? 17.592 -0.159 -35.212 1.00 91.06 184 SER A CA 1
ATOM 1536 C C . SER A 1 184 ? 18.094 -0.892 -33.961 1.00 91.06 184 SER A C 1
ATOM 1538 O O . SER A 1 184 ? 18.202 -0.321 -32.873 1.00 91.06 184 SER A O 1
ATOM 1540 N N . ALA A 1 185 ? 18.499 -2.156 -34.110 1.00 89.25 185 ALA A N 1
ATOM 1541 C CA . ALA A 1 185 ? 19.075 -2.921 -33.001 1.00 89.25 185 ALA A CA 1
ATOM 1542 C C . ALA A 1 185 ? 20.342 -2.266 -32.411 1.00 89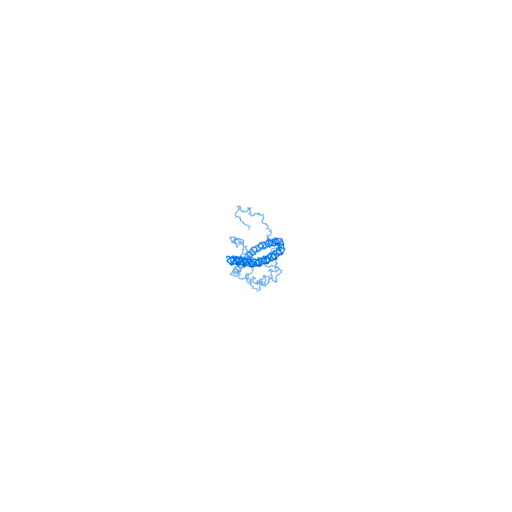.25 185 ALA A C 1
ATOM 1544 O O . ALA A 1 185 ? 20.651 -2.467 -31.237 1.00 89.25 185 ALA A O 1
ATOM 1545 N N . ASN A 1 186 ? 21.079 -1.484 -33.211 1.00 91.19 186 ASN A N 1
ATOM 1546 C CA . ASN A 1 186 ? 22.256 -0.747 -32.752 1.00 91.19 186 ASN A CA 1
ATOM 1547 C C . ASN A 1 186 ? 21.889 0.457 -31.886 1.00 91.19 186 ASN A C 1
ATOM 1549 O O . ASN A 1 186 ? 22.602 0.722 -30.917 1.00 91.19 186 ASN A O 1
ATOM 1553 N N . ASP A 1 187 ? 20.792 1.141 -32.200 1.00 91.12 187 ASP A N 1
ATOM 1554 C CA . ASP A 1 187 ? 20.294 2.257 -31.397 1.00 91.12 187 ASP A CA 1
ATOM 1555 C C . ASP A 1 187 ? 19.631 1.733 -30.122 1.00 91.12 187 ASP A C 1
ATOM 1557 O O . ASP A 1 187 ? 19.939 2.208 -29.036 1.00 91.12 187 ASP A O 1
ATOM 1561 N N . MET A 1 188 ? 18.847 0.651 -30.204 1.00 90.25 188 MET A N 1
ATOM 1562 C CA . MET A 1 188 ? 18.250 0.008 -29.024 1.00 90.25 188 MET A CA 1
ATOM 1563 C C . MET A 1 188 ? 19.294 -0.408 -27.975 1.00 90.25 188 MET A C 1
ATOM 1565 O O . MET A 1 188 ? 19.025 -0.347 -26.778 1.00 90.25 188 MET A O 1
ATOM 1569 N N . LYS A 1 189 ? 20.500 -0.817 -28.387 1.00 92.81 189 LYS A N 1
ATOM 1570 C CA . LYS A 1 189 ? 21.587 -1.182 -27.458 1.00 92.81 189 LYS A CA 1
ATOM 1571 C C . LYS A 1 189 ? 22.560 -0.036 -27.145 1.00 92.81 189 LYS A C 1
ATOM 1573 O O . LYS A 1 189 ? 23.578 -0.286 -26.498 1.00 92.81 189 LYS A O 1
ATOM 1578 N N . ALA A 1 190 ? 22.299 1.178 -27.631 1.00 95.12 190 ALA A N 1
ATOM 1579 C CA . ALA A 1 190 ? 23.173 2.323 -27.417 1.00 95.12 190 ALA A CA 1
ATOM 1580 C C . ALA A 1 190 ? 23.012 2.902 -26.008 1.00 95.12 190 ALA A C 1
ATOM 1582 O O . ALA A 1 190 ? 21.894 3.064 -25.520 1.00 95.12 190 ALA A O 1
ATOM 1583 N N . PHE A 1 191 ? 24.138 3.241 -25.382 1.00 95.69 191 PHE A N 1
ATOM 1584 C CA . PHE A 1 191 ? 24.180 4.029 -24.150 1.00 95.69 191 PHE A CA 1
ATOM 1585 C C . PHE A 1 191 ? 24.000 5.512 -24.476 1.00 95.69 191 PHE A C 1
ATOM 1587 O O . PHE A 1 191 ? 24.566 5.989 -25.461 1.00 95.69 191 PHE A O 1
ATOM 1594 N N . VAL A 1 192 ? 23.247 6.243 -23.655 1.00 93.88 192 VAL A N 1
ATOM 1595 C CA . VAL A 1 192 ? 22.985 7.673 -23.882 1.00 93.88 192 VAL A CA 1
ATOM 1596 C C . VAL A 1 192 ? 23.744 8.507 -22.857 1.00 93.88 192 VAL A C 1
ATOM 1598 O O . VAL A 1 192 ? 23.630 8.278 -21.655 1.00 93.88 192 VAL A O 1
ATOM 1601 N N . PHE A 1 193 ? 24.512 9.477 -23.340 1.00 94.50 193 PHE A N 1
ATOM 1602 C CA . PHE A 1 193 ? 25.317 10.386 -22.528 1.00 94.50 193 PHE A CA 1
ATOM 1603 C C . PHE A 1 193 ? 24.821 11.820 -22.679 1.00 94.50 193 PHE A C 1
ATOM 1605 O O . PHE A 1 193 ? 24.450 12.236 -23.772 1.00 94.50 193 PHE A O 1
ATOM 1612 N N . GLU A 1 194 ? 24.857 12.601 -21.604 1.00 92.06 194 GLU A N 1
ATOM 1613 C CA . GLU A 1 194 ? 24.552 14.037 -21.669 1.00 92.06 194 GLU A CA 1
ATOM 1614 C C . GLU A 1 194 ? 25.750 14.888 -22.103 1.00 92.06 194 GLU A C 1
ATOM 1616 O O . GLU A 1 194 ? 25.575 16.019 -22.555 1.00 92.06 194 GLU A O 1
ATOM 1621 N N . MET A 1 195 ? 26.973 14.377 -21.930 1.00 93.12 195 MET A N 1
ATOM 1622 C CA . MET A 1 195 ? 28.202 15.076 -22.299 1.00 93.12 195 MET A CA 1
ATOM 1623 C C . MET A 1 195 ? 29.046 14.257 -23.257 1.00 93.12 195 MET A C 1
ATOM 1625 O O . MET A 1 195 ? 29.206 13.042 -23.109 1.00 93.12 195 MET A O 1
ATOM 1629 N N . LYS A 1 196 ? 29.648 14.961 -24.214 1.00 93.31 196 LYS A N 1
ATOM 1630 C CA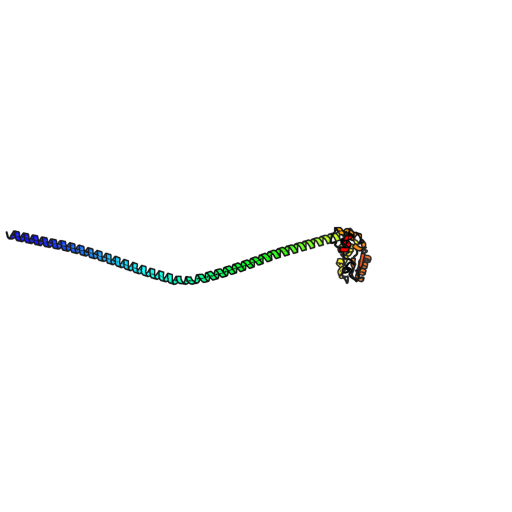 . LYS A 1 196 ? 30.503 14.353 -25.225 1.00 93.31 196 LYS A CA 1
ATOM 1631 C C . LYS A 1 196 ? 31.798 13.811 -24.619 1.00 93.31 196 LYS A C 1
ATOM 1633 O O . LYS A 1 196 ? 32.218 12.727 -25.008 1.00 93.31 196 LYS A O 1
ATOM 1638 N N . GLU A 1 197 ? 32.390 14.496 -23.637 1.00 95.06 197 GLU A N 1
ATOM 1639 C CA . GLU A 1 197 ? 33.619 14.020 -22.989 1.00 95.06 197 GLU A CA 1
ATOM 1640 C C . GLU A 1 197 ? 33.389 12.711 -22.221 1.00 95.06 197 GLU A C 1
ATOM 1642 O O . GLU A 1 197 ? 34.225 11.809 -22.265 1.00 95.06 197 GLU A O 1
ATOM 1647 N N . ASP A 1 198 ? 32.238 12.582 -21.554 1.00 95.81 198 ASP A N 1
ATOM 1648 C CA . ASP A 1 198 ? 31.850 11.360 -20.840 1.00 95.81 198 ASP A CA 1
ATOM 1649 C C . ASP A 1 198 ? 31.616 10.198 -21.823 1.00 95.81 198 ASP A C 1
ATOM 1651 O O . ASP A 1 198 ? 32.048 9.069 -21.576 1.00 95.81 198 ASP A O 1
ATOM 1655 N N . MET A 1 199 ? 30.998 10.479 -22.976 1.00 94.94 199 MET A N 1
ATOM 1656 C CA . MET A 1 199 ? 30.825 9.503 -24.055 1.00 94.94 199 MET A CA 1
ATOM 1657 C C . MET A 1 199 ? 32.173 9.027 -24.616 1.00 94.94 199 MET A C 1
ATOM 1659 O O . MET A 1 199 ? 32.375 7.828 -24.801 1.00 94.94 199 MET A O 1
ATOM 1663 N N . GLU A 1 200 ? 33.104 9.945 -24.885 1.00 94.94 200 GLU A N 1
ATOM 1664 C CA . GLU A 1 200 ? 34.442 9.620 -25.395 1.00 94.94 200 GLU A CA 1
ATOM 1665 C C . GLU A 1 200 ? 35.244 8.791 -24.388 1.00 94.94 200 GLU A C 1
ATOM 1667 O O . GLU A 1 200 ? 35.861 7.792 -24.765 1.00 94.94 200 GLU A O 1
ATOM 1672 N N . LEU A 1 201 ? 35.174 9.146 -23.100 1.00 95.06 201 LEU A N 1
ATOM 1673 C CA . LEU A 1 201 ? 35.780 8.373 -22.017 1.00 95.06 201 LEU A CA 1
ATOM 1674 C C . LEU A 1 201 ? 35.238 6.939 -21.983 1.00 95.06 201 LEU A C 1
ATOM 1676 O O . LEU A 1 201 ? 36.015 5.986 -21.915 1.00 95.06 201 LEU A O 1
ATOM 1680 N N . PHE A 1 202 ? 33.914 6.781 -22.057 1.00 95.94 202 PHE A N 1
ATOM 1681 C CA . PHE A 1 202 ? 33.278 5.467 -22.076 1.00 95.94 202 PHE A CA 1
ATOM 1682 C C . PHE A 1 202 ? 33.691 4.650 -23.301 1.00 95.94 202 PHE A C 1
ATOM 1684 O O . PHE A 1 202 ? 34.053 3.482 -23.170 1.00 95.94 202 PHE A O 1
ATOM 1691 N N . LEU A 1 203 ? 33.660 5.250 -24.494 1.00 95.00 203 LEU A N 1
ATOM 1692 C CA . LEU A 1 203 ? 34.019 4.558 -25.728 1.00 95.00 203 LEU A CA 1
ATOM 1693 C C . LEU A 1 203 ? 35.484 4.120 -25.729 1.00 95.00 203 LEU A C 1
ATOM 1695 O O . LEU A 1 203 ? 35.755 2.992 -26.134 1.00 95.00 203 LEU A O 1
ATOM 1699 N N . LYS A 1 204 ? 36.398 4.958 -25.229 1.00 94.75 204 LYS A N 1
ATOM 1700 C CA . LYS A 1 204 ? 37.816 4.618 -25.070 1.00 94.75 204 LYS A CA 1
ATOM 1701 C C . LYS A 1 204 ? 38.002 3.418 -24.141 1.00 94.75 204 LYS A C 1
ATOM 1703 O O . LYS A 1 204 ? 38.653 2.445 -24.505 1.00 94.75 204 LYS A O 1
ATOM 1708 N N . GLU A 1 205 ? 37.389 3.445 -22.960 1.00 95.06 205 GLU A N 1
ATOM 1709 C CA . GLU A 1 205 ? 37.486 2.327 -22.012 1.00 95.06 205 GLU A CA 1
ATOM 1710 C C . GLU A 1 205 ? 36.889 1.037 -22.589 1.00 95.06 205 GLU A C 1
ATOM 1712 O O . GLU A 1 205 ? 37.508 -0.025 -22.551 1.00 95.06 205 GLU A O 1
ATOM 1717 N N . MET A 1 206 ? 35.695 1.110 -23.175 1.00 95.12 206 MET A N 1
ATOM 1718 C CA . MET A 1 206 ? 35.000 -0.091 -23.635 1.00 95.12 206 MET A CA 1
ATOM 1719 C C . MET A 1 206 ? 35.595 -0.674 -24.916 1.00 95.12 206 MET A C 1
ATOM 1721 O O . MET A 1 206 ? 35.740 -1.894 -25.006 1.00 95.12 206 MET A O 1
ATOM 1725 N N . ARG A 1 207 ? 35.941 0.157 -25.908 1.00 94.00 207 ARG A N 1
ATOM 1726 C CA . ARG A 1 207 ? 36.433 -0.317 -27.211 1.00 94.00 207 ARG A CA 1
ATOM 1727 C C . ARG A 1 207 ? 37.939 -0.553 -27.216 1.00 94.00 207 ARG A C 1
ATOM 1729 O O . ARG A 1 207 ? 38.358 -1.586 -27.730 1.00 94.00 207 ARG A O 1
ATOM 1736 N N . ASP A 1 208 ? 38.733 0.339 -26.628 1.00 91.88 208 ASP A N 1
ATOM 1737 C CA . ASP A 1 208 ? 40.194 0.249 -26.735 1.00 91.88 208 ASP A CA 1
ATOM 1738 C C . ASP A 1 208 ? 40.765 -0.679 -25.658 1.00 91.88 208 ASP A C 1
ATOM 1740 O O . ASP A 1 208 ? 41.536 -1.590 -25.967 1.00 91.88 208 ASP A O 1
ATOM 1744 N N . ASN A 1 209 ? 40.336 -0.505 -24.402 1.00 91.69 209 ASN A N 1
ATOM 1745 C CA . ASN A 1 209 ? 40.860 -1.292 -23.282 1.00 91.69 209 ASN A CA 1
ATOM 1746 C C . ASN A 1 209 ? 40.151 -2.648 -23.152 1.00 91.69 209 ASN A C 1
ATOM 1748 O O . ASN A 1 209 ? 40.808 -3.681 -23.019 1.00 91.69 209 ASN A O 1
ATOM 1752 N N . CYS A 1 210 ? 38.815 -2.667 -23.209 1.00 90.31 210 CYS A N 1
ATOM 1753 C CA . CYS A 1 210 ? 38.030 -3.893 -23.020 1.00 90.31 210 CYS A CA 1
ATOM 1754 C C . CYS A 1 210 ? 37.688 -4.642 -24.321 1.00 90.31 210 CYS A C 1
ATOM 1756 O O . CYS A 1 210 ? 37.197 -5.768 -24.245 1.00 90.31 210 CYS A O 1
ATOM 1758 N N . LYS A 1 211 ? 37.946 -4.057 -25.503 1.00 93.06 211 LYS A N 1
ATOM 1759 C CA . LYS A 1 211 ? 37.648 -4.641 -26.830 1.00 93.06 211 LYS A CA 1
ATOM 1760 C C . LYS A 1 211 ? 36.178 -5.045 -27.035 1.00 93.06 211 LYS A C 1
ATOM 1762 O O . LYS A 1 211 ? 35.887 -5.968 -27.794 1.00 93.06 211 LYS A O 1
ATOM 1767 N N . LEU A 1 212 ? 35.246 -4.346 -26.386 1.00 94.12 212 LEU A N 1
ATOM 1768 C CA . LEU A 1 212 ? 33.806 -4.601 -26.468 1.00 94.12 212 LEU A CA 1
ATOM 1769 C C . LEU A 1 212 ? 33.155 -3.814 -27.611 1.00 94.12 212 LEU A C 1
ATOM 1771 O O . LEU A 1 212 ? 33.413 -2.623 -27.809 1.00 94.12 212 LEU A O 1
ATOM 1775 N N . ARG A 1 213 ? 32.230 -4.449 -28.338 1.00 92.12 213 ARG A N 1
ATOM 1776 C CA . ARG A 1 213 ? 31.481 -3.821 -29.437 1.00 92.12 213 ARG A CA 1
ATOM 1777 C C . ARG A 1 213 ? 30.237 -3.102 -28.918 1.00 92.12 213 ARG A C 1
ATOM 1779 O O . ARG A 1 213 ? 29.111 -3.581 -29.062 1.00 92.12 213 ARG A O 1
ATOM 1786 N N . VAL A 1 214 ? 30.446 -1.918 -28.347 1.00 93.12 214 VAL A N 1
ATOM 1787 C CA . VAL A 1 214 ? 29.375 -1.079 -27.779 1.00 93.12 214 VAL A CA 1
ATOM 1788 C C . VAL A 1 214 ? 29.025 0.120 -28.654 1.00 93.12 214 VAL A C 1
ATOM 1790 O O . VAL A 1 214 ? 29.883 0.663 -29.357 1.00 93.12 214 VAL A O 1
ATOM 1793 N N . ASN A 1 215 ? 27.764 0.554 -28.585 1.00 93.25 215 ASN A N 1
ATOM 1794 C CA . ASN A 1 215 ? 27.287 1.784 -29.212 1.00 93.25 215 ASN A CA 1
ATOM 1795 C C . ASN A 1 215 ? 26.989 2.843 -28.142 1.00 93.25 215 ASN A C 1
ATOM 1797 O O . ASN A 1 215 ? 26.521 2.500 -27.058 1.00 93.25 215 ASN A O 1
ATOM 1801 N N . ALA A 1 216 ? 27.259 4.108 -28.442 1.00 94.31 216 ALA A N 1
ATOM 1802 C CA . ALA A 1 216 ? 26.975 5.223 -27.550 1.00 94.31 216 ALA A CA 1
ATOM 1803 C C . ALA A 1 216 ? 26.527 6.433 -28.368 1.00 94.31 216 ALA A C 1
ATOM 1805 O O . A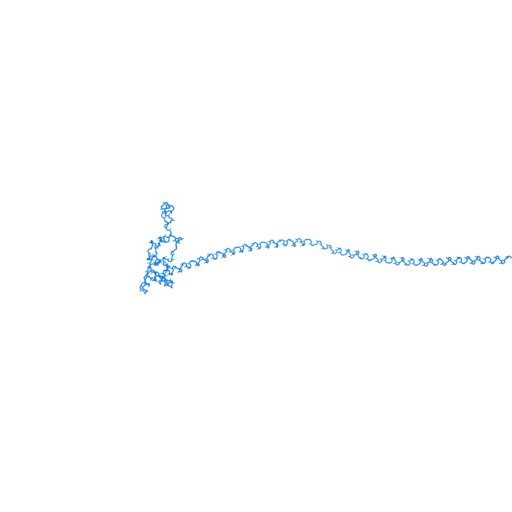LA A 1 216 ? 27.035 6.662 -29.465 1.00 94.31 216 ALA A O 1
ATOM 1806 N N . VAL A 1 217 ? 25.581 7.189 -27.823 1.00 93.25 217 VAL A N 1
ATOM 1807 C CA . VAL A 1 217 ? 25.027 8.399 -28.428 1.00 93.25 217 VAL A CA 1
ATOM 1808 C C . VAL A 1 217 ? 25.007 9.522 -27.397 1.00 93.25 217 VAL A C 1
ATOM 1810 O O . VAL A 1 217 ? 24.866 9.277 -26.199 1.00 93.25 217 VAL A O 1
ATOM 1813 N N . CYS A 1 218 ? 25.146 10.760 -27.862 1.00 92.19 218 CYS A N 1
ATOM 1814 C CA . CYS A 1 218 ? 25.006 11.938 -27.016 1.00 92.19 218 CYS A CA 1
ATOM 1815 C C . CYS A 1 218 ? 23.592 12.498 -27.171 1.00 92.19 218 CYS A C 1
ATOM 1817 O O . CYS A 1 218 ? 23.114 12.666 -28.296 1.00 92.19 218 CYS A O 1
ATOM 1819 N N . ALA A 1 219 ? 22.931 12.787 -26.055 1.00 88.75 219 ALA A N 1
ATOM 1820 C CA . ALA A 1 219 ? 21.656 13.478 -26.062 1.00 88.75 219 ALA A CA 1
ATOM 1821 C C . ALA A 1 219 ? 21.828 14.892 -26.653 1.00 88.75 219 ALA A C 1
ATOM 1823 O O . ALA A 1 219 ? 22.867 15.528 -26.437 1.00 88.75 219 ALA A O 1
ATOM 1824 N N . PRO A 1 220 ? 20.837 15.392 -27.411 1.00 87.31 220 PRO A N 1
ATOM 1825 C CA . PRO A 1 220 ? 20.852 16.766 -27.896 1.00 87.31 220 PRO A CA 1
ATOM 1826 C C . PRO A 1 220 ? 20.787 17.758 -26.725 1.00 87.31 220 PRO A C 1
ATOM 1828 O O . PRO A 1 220 ? 20.218 17.458 -25.678 1.00 87.31 220 PRO A O 1
ATOM 1831 N N . SER A 1 221 ? 21.340 18.961 -26.916 1.00 83.50 221 SER A N 1
ATOM 1832 C CA . SER A 1 221 ? 21.325 20.017 -25.889 1.00 83.50 221 SER A CA 1
ATOM 1833 C C . SER A 1 221 ? 19.914 20.508 -25.553 1.00 83.50 221 SER A C 1
ATOM 1835 O O . SER A 1 221 ? 19.665 20.933 -24.430 1.00 83.50 221 SER A O 1
ATOM 1837 N N . GLU A 1 222 ? 18.991 20.439 -26.515 1.00 84.75 222 GLU A N 1
ATOM 1838 C CA . GLU A 1 222 ? 17.574 20.732 -26.312 1.00 84.75 222 GLU A CA 1
ATOM 1839 C C . GLU A 1 222 ? 16.771 19.445 -26.122 1.00 84.75 222 GLU A C 1
ATOM 1841 O O . GLU A 1 222 ? 16.869 18.511 -26.923 1.00 84.75 222 GLU A O 1
ATOM 1846 N N . SER A 1 223 ? 15.905 19.427 -25.107 1.00 82.50 223 SER A N 1
ATOM 1847 C CA . SER A 1 223 ? 14.956 18.335 -24.912 1.00 82.50 223 SER A CA 1
ATOM 1848 C C . SER A 1 223 ? 13.859 18.366 -25.976 1.00 82.50 223 SER A C 1
ATOM 1850 O O . SER A 1 223 ? 13.202 19.383 -26.201 1.00 82.50 223 SER A O 1
ATOM 1852 N N . PHE A 1 224 ? 13.615 17.218 -26.603 1.00 81.25 224 PHE A N 1
ATOM 1853 C CA . PHE A 1 224 ? 12.475 17.025 -27.502 1.00 81.25 224 PHE A CA 1
ATOM 1854 C C . PHE A 1 224 ? 11.226 16.515 -26.772 1.00 81.25 224 PHE A C 1
ATOM 1856 O O . PHE A 1 224 ? 10.163 16.462 -27.381 1.00 81.25 224 PHE A O 1
ATOM 1863 N N . ALA A 1 225 ? 11.320 16.186 -25.478 1.00 79.12 225 ALA A N 1
ATOM 1864 C CA . ALA A 1 225 ? 10.191 15.655 -24.711 1.00 79.12 225 ALA A CA 1
ATOM 1865 C C . ALA A 1 225 ? 9.044 16.670 -24.554 1.00 79.12 225 ALA A C 1
ATOM 1867 O O . ALA A 1 225 ? 7.885 16.283 -24.442 1.00 79.12 225 ALA A O 1
ATOM 1868 N N . GLU A 1 226 ? 9.364 17.966 -24.575 1.00 78.88 226 GLU A N 1
ATOM 1869 C CA . GLU A 1 226 ? 8.387 19.050 -24.418 1.00 78.88 226 GLU A CA 1
ATOM 1870 C C . GLU A 1 226 ? 7.837 19.568 -25.755 1.00 78.88 226 GLU A C 1
ATOM 1872 O O . GLU A 1 226 ? 6.870 20.336 -25.778 1.00 78.88 226 GLU A O 1
ATOM 1877 N N . LYS A 1 227 ? 8.414 19.145 -26.889 1.00 84.44 227 LYS A N 1
ATOM 1878 C CA . LYS A 1 227 ? 7.948 19.570 -28.213 1.00 84.44 227 LYS A CA 1
ATOM 1879 C C . LYS A 1 227 ? 6.617 18.889 -28.517 1.00 84.44 227 LYS A C 1
ATOM 1881 O O . LYS A 1 227 ? 6.554 17.692 -28.788 1.00 84.44 227 LYS A O 1
ATOM 1886 N N . ARG A 1 228 ? 5.538 19.674 -28.473 1.00 80.44 228 ARG A N 1
ATOM 1887 C CA . ARG A 1 228 ? 4.200 19.189 -28.819 1.00 80.44 228 ARG A CA 1
ATOM 1888 C C . ARG A 1 228 ? 4.124 18.863 -30.315 1.00 80.44 228 ARG A C 1
ATOM 1890 O O . ARG A 1 228 ? 4.653 19.631 -31.122 1.00 80.44 228 ARG A O 1
ATOM 1897 N N . PRO A 1 229 ? 3.446 17.767 -30.696 1.00 86.19 229 PRO A N 1
ATOM 1898 C CA . PRO A 1 229 ? 3.176 17.470 -32.094 1.00 86.19 229 PRO A CA 1
ATOM 1899 C C . PRO A 1 229 ? 2.449 18.640 -32.772 1.00 86.19 229 PRO A C 1
ATOM 1901 O O . PRO A 1 229 ? 1.616 19.290 -32.138 1.00 86.19 229 PRO A O 1
ATOM 1904 N N . PRO A 1 230 ? 2.717 18.905 -34.062 1.00 85.81 230 PRO A N 1
ATOM 1905 C CA . PRO A 1 230 ? 2.167 20.066 -34.764 1.00 85.81 230 PRO A CA 1
ATOM 1906 C C . PRO A 1 230 ? 0.645 20.008 -34.956 1.00 85.81 230 PRO A C 1
ATOM 1908 O O . PRO A 1 230 ? 0.027 21.036 -35.220 1.00 85.81 230 PRO A O 1
ATOM 1911 N N . LYS A 1 231 ? 0.036 18.822 -34.852 1.00 88.50 231 LYS A N 1
ATOM 1912 C CA . LYS A 1 231 ? -1.412 18.609 -34.968 1.00 88.50 231 LYS A CA 1
ATOM 1913 C C . LYS A 1 231 ? -1.894 17.704 -33.849 1.00 88.50 231 LYS A C 1
ATOM 1915 O O . LYS A 1 231 ? -1.170 16.743 -33.603 1.00 88.50 231 LYS A O 1
ATOM 1920 N N . PRO A 1 232 ? -3.070 17.937 -33.242 1.00 91.12 232 PRO A N 1
ATOM 1921 C CA . PRO A 1 232 ? -3.700 17.033 -32.274 1.00 91.12 232 PRO A CA 1
ATOM 1922 C C . PRO A 1 232 ? -3.972 15.634 -32.855 1.00 91.12 232 PRO A C 1
ATOM 1924 O O . PRO A 1 232 ? -4.196 15.487 -34.059 1.00 91.12 232 PRO A O 1
ATOM 1927 N N . ILE A 1 233 ? -3.946 14.598 -32.013 1.00 91.38 233 ILE A N 1
ATOM 1928 C CA . ILE A 1 233 ? -4.058 13.200 -32.457 1.00 91.38 233 ILE A CA 1
ATOM 1929 C C . ILE A 1 233 ? -5.475 12.904 -32.955 1.00 91.38 233 ILE A C 1
ATOM 1931 O O . ILE A 1 233 ? -5.671 12.095 -33.860 1.00 91.38 233 ILE A O 1
ATOM 1935 N N . GLU A 1 234 ? -6.454 13.639 -32.433 1.00 93.44 234 GLU A N 1
ATOM 1936 C CA . GLU A 1 234 ? -7.865 13.567 -32.784 1.00 93.44 234 GLU A CA 1
ATOM 1937 C C . GLU A 1 234 ? -8.094 13.850 -34.275 1.00 93.44 234 GLU A C 1
ATOM 1939 O O . GLU A 1 234 ? -8.940 13.223 -34.912 1.00 93.44 234 GLU A O 1
ATOM 1944 N N . GLU A 1 235 ? -7.290 14.735 -34.876 1.00 92.94 235 GLU A N 1
ATOM 1945 C CA . GLU A 1 235 ? -7.354 15.022 -36.313 1.00 92.94 235 GLU A CA 1
ATOM 1946 C C . GLU A 1 235 ? -6.839 13.871 -37.186 1.00 92.94 235 GLU A C 1
ATOM 1948 O O . GLU A 1 235 ? -7.112 13.841 -38.396 1.00 92.94 235 GLU A O 1
ATOM 1953 N N . LEU A 1 236 ? -6.074 12.950 -36.596 1.00 93.06 236 LEU A N 1
ATOM 1954 C CA . LEU A 1 236 ? -5.479 11.797 -37.264 1.00 93.06 236 LEU A CA 1
ATOM 1955 C C . LEU A 1 236 ? -6.310 10.519 -37.088 1.00 93.06 236 LEU A C 1
ATOM 1957 O O . LEU A 1 236 ? -6.137 9.582 -37.868 1.00 93.06 236 LEU A O 1
ATOM 1961 N N . TYR A 1 237 ? -7.270 10.503 -36.155 1.00 93.94 237 TYR A N 1
ATOM 1962 C CA . TYR A 1 237 ? -8.179 9.371 -35.927 1.00 93.94 237 TYR A CA 1
ATOM 1963 C C . TYR A 1 237 ? -8.956 8.973 -37.184 1.00 93.94 237 TYR A C 1
ATOM 1965 O O . TYR A 1 237 ? -9.118 7.787 -37.464 1.00 93.94 237 TYR A O 1
ATOM 1973 N N . ARG A 1 238 ? -9.354 9.949 -38.012 1.00 92.88 238 ARG A N 1
ATOM 1974 C CA . ARG A 1 238 ? -10.006 9.695 -39.313 1.00 92.88 238 ARG A CA 1
ATOM 1975 C C . ARG A 1 238 ? -9.154 8.876 -40.289 1.00 92.88 238 ARG A C 1
ATOM 1977 O O . ARG A 1 238 ? -9.699 8.291 -41.216 1.00 92.88 238 ARG A O 1
ATOM 1984 N N . TYR A 1 239 ? -7.837 8.848 -40.095 1.00 92.50 239 TYR A N 1
ATOM 1985 C CA . TYR A 1 239 ? -6.895 8.072 -40.904 1.00 92.50 239 TYR A CA 1
ATOM 1986 C C . TYR A 1 239 ? -6.466 6.767 -40.214 1.00 92.50 239 TYR A C 1
ATOM 1988 O O . TYR A 1 239 ? -5.591 6.071 -40.719 1.00 92.50 239 TYR A O 1
ATOM 1996 N N . GLY A 1 240 ? -7.065 6.430 -39.066 1.00 90.38 240 GLY A N 1
ATOM 1997 C CA . GLY A 1 240 ? -6.777 5.204 -38.321 1.00 90.38 240 GLY A CA 1
ATOM 1998 C C . GLY A 1 240 ? -5.536 5.260 -37.425 1.00 90.38 240 GLY A C 1
ATOM 1999 O O . GLY A 1 240 ? -5.131 4.223 -36.905 1.00 90.38 240 GLY A O 1
ATOM 2000 N N . PHE A 1 241 ? -4.926 6.433 -37.220 1.00 89.69 241 PHE A N 1
ATOM 2001 C CA . PHE A 1 241 ? -3.891 6.596 -36.193 1.00 89.69 241 PHE A CA 1
ATOM 2002 C C . PHE A 1 241 ? -4.537 6.669 -34.813 1.00 89.69 241 PHE A C 1
ATOM 2004 O O . PHE A 1 241 ? -5.598 7.259 -34.676 1.00 89.69 241 PHE A O 1
ATOM 2011 N N . CYS A 1 242 ? -3.891 6.110 -33.791 1.00 85.94 242 CYS A N 1
ATOM 2012 C CA . CYS A 1 242 ? -4.382 6.143 -32.404 1.00 85.94 242 CYS A CA 1
ATOM 2013 C C . CYS A 1 242 ? -3.375 6.797 -31.439 1.00 85.94 242 CYS A C 1
ATOM 2015 O O . CYS A 1 242 ? -3.683 7.025 -30.273 1.00 85.94 242 CYS A O 1
ATOM 2017 N N . SER A 1 243 ? -2.151 7.048 -31.908 1.00 84.69 243 SER A N 1
ATOM 2018 C CA . SER A 1 243 ? -1.052 7.675 -31.173 1.00 84.69 243 SER A CA 1
ATOM 2019 C C . SER A 1 243 ? -0.032 8.248 -32.166 1.00 84.69 243 SER A C 1
ATOM 2021 O O . SER A 1 243 ? -0.120 7.932 -33.357 1.00 84.69 243 SER A O 1
ATOM 2023 N N . TYR A 1 244 ? 0.888 9.087 -31.683 1.00 84.00 244 TYR A N 1
ATOM 2024 C CA . TYR A 1 244 ? 2.000 9.630 -32.477 1.00 84.00 244 TYR A CA 1
ATOM 2025 C C . TYR A 1 244 ? 3.198 8.690 -32.514 1.00 84.00 244 TYR A C 1
ATOM 2027 O O . TYR A 1 244 ? 3.389 7.945 -31.525 1.00 84.00 244 TYR A O 1
#

Radius of gyration: 66.23 Å; chains: 1; bounding box: 134×46×176 Å

=== Feature glossary ===
Key to the feature types in this record:

pLDDT. pLDDT is the predicted lDDT-Cα score: AlphaFold's confidence that the local environment of each residue (all inter-atomic distances within 15 Å) is correctly placed. It is a per-residue number between 0 and 100, with higher meaning more reliable.

Radius of gyration, Cα contacts, bounding box. The geometric summary reports three shape descriptors. Rg (radius of gyration) measures how spread out the Cα atoms are about their centre of mass; compact globular proteins have small Rg, elongated or unfolded ones large. Cα contacts (<8 Å, |i−j|>4) count long-range residue pairs in spatial proximity — high for tightly packed folds, near zero for rods or random coil. The bounding-box extents give the protein's footprint along x, y, z in Å.

Backbone torsions (φ/ψ). Backbone dihedral angles. Every residue except chain termini has a φ (preceding-C → N → Cα → C) and a ψ (N → Cα → C → next-N). They are reported in degrees following the IUPAC sign convention. Secondary structure is essentially a statement about which (φ, ψ) basin each residue occupies.

Contact-map, Ramachandran, and PAE plots. Plot images: a contact map (which residues are close in 3D, as an N×N binary image), a Ramachandran scatter (backbone torsion angles, revealing secondary-structure composition at a glance), and — for AlphaFold structures — a PAE heatmap (pairwise prediction confidence).

Predicted aligned error. Predicted Aligned Error (PAE) is an AlphaFold confidence matrix: entry (i, j) is the expected error in the position of residue j, in ångströms, when the prediction is superimposed on the true structure at residue i. Low PAE within a block of residues means that block is internally rigid and well-predicted; high PAE between two blocks means their relative placement is uncertain even if each block individually is confident.

Secondary structure (3-state, P-SEA). Three-state secondary structure (P-SEA) collapses the eight DSSP classes into helix (a), strand (b), and coil (c). P-SEA assigns these from Cα geometry alone — distances and angles — without requiring backbone oxygens, so it works on any Cα trace.

Solvent-accessible surface area. Solvent-accessible surface area (SASA) is the area in Å² traced out by the centre of a 1.4 Å probe sphere (a water molecule) rolled over the protein's van der Waals surface (Shrake–Rupley / Lee–Richards construction). Buried residues have near-zero SASA; fully exposed residues can exceed 200 Å². The total SASA scales roughly with the number of surface residues.

Foldseek 3Di. The Foldseek 3Di string encodes local tertiary geometry as a 20-letter alphabet — one character per residue — derived from the relative positions of nearby Cα atoms. Unlike the amino-acid sequence, 3Di is a direct function of the 3D structure, so two proteins with the same fold have similar 3Di strings even at low sequence identity.

B-factor. For experimental (PDB) structures, the B-factor (temperature factor) quantifies the positional spread of each atom in the crystal — a combination of thermal vibration and static disorder — in units of Å². High B-factors mark flexible loops or poorly resolved regions; low B-factors mark the rigid, well-ordered core.

mmCIF coordinates. The mmCIF block holds the 3D Cartesian coordinates of each backbone atom (N, Cα, C, O) in ångströms. mmCIF is the PDB's canonical archive format — a tagged-loop text representation of the atomic model.

InterPro / GO / CATH / organism. Functional annotations link the protein to curated databases. InterPro entries identify conserved domains and families by matching the sequence against member-database signatures (Pfam, PROSITE, CDD, …). Gene Ontology (GO) terms describe molecular function, biological process, and cellular component in a controlled vocabulary. CATH places the structure in a hierarchical fold classification (Class/Architecture/Topology/Homologous-superfamily). The organism is the source species.

Rendered structure images. Structure images are PyMOL renders from six orthogonal camera directions. Cartoon representation draws helices as coils and strands as arrows; sticks shows the backbone as bonds; surface shows the solvent-excluded envelope. Rainbow coloring maps sequence position to hue (blue→red, N→C); chain coloring assigns a distinct color per polypeptide.

Sequence. This is the polypeptide sequence — one letter per residue, N-terminus first. Length ranges from a few dozen residues for small domains to over a thousand for large multi-domain proteins.

Secondary structure (8-state, DSSP). The SS8 string is DSSP's per-residue secondary-structure call. α-helix (H) means an i→i+4 H-bond ladder; β-strand (E) means the residue participates in a β-sheet; 3₁₀ (G) and π (I) are tighter and wider helices; T/S are turns/bends; '-' is loop.

Nearest PDB structures. Structural nearest neighbors (via Foldseek easy-search vs the PDB). Reported per hit: target PDB id, E-value, and alignment TM-score. A TM-score above ~0.5 is the conventional threshold for 'same fold'.